Protein AF-0000000084710998 (afdb_homodimer)

Structure (mmCIF, N/CA/C/O backbone):
data_AF-0000000084710998-model_v1
#
loop_
_entity.id
_entity.type
_entity.pdbx_description
1 polymer 'superoxide dismutase'
#
loop_
_atom_site.group_PDB
_atom_site.id
_atom_site.type_symbol
_atom_site.label_atom_id
_atom_site.label_alt_id
_atom_site.label_comp_id
_atom_site.label_asym_id
_atom_site.label_entity_id
_atom_site.label_seq_id
_atom_site.pdbx_PDB_ins_code
_atom_site.Cartn_x
_atom_site.Cartn_y
_atom_site.Cartn_z
_atom_site.occupancy
_atom_site.B_iso_or_equiv
_atom_site.auth_seq_id
_atom_site.auth_comp_id
_atom_site.auth_asym_id
_atom_site.auth_atom_id
_atom_site.pdbx_PDB_model_num
ATOM 1 N N . MET A 1 1 ? 11.312 10.977 -13.492 1 91 1 MET A N 1
ATOM 2 C CA . MET A 1 1 ? 10.125 11.32 -12.711 1 91 1 MET A CA 1
ATOM 3 C C . MET A 1 1 ? 9.586 10.102 -11.977 1 91 1 MET A C 1
ATOM 5 O O . MET A 1 1 ? 9.312 9.07 -12.586 1 91 1 MET A O 1
ATOM 9 N N . ALA A 1 2 ? 9.625 10.227 -10.648 1 96.62 2 ALA A N 1
ATOM 10 C CA . ALA A 1 2 ? 9.031 9.164 -9.844 1 96.62 2 ALA A CA 1
ATOM 11 C C . ALA A 1 2 ? 7.527 9.375 -9.68 1 96.62 2 ALA A C 1
ATOM 13 O O . ALA A 1 2 ? 7.066 10.508 -9.539 1 96.62 2 ALA A O 1
ATOM 14 N N . LYS A 1 3 ? 6.773 8.273 -9.781 1 98.06 3 LYS A N 1
ATOM 15 C CA . LYS A 1 3 ? 5.32 8.32 -9.625 1 98.06 3 LYS A CA 1
ATOM 16 C C . LYS A 1 3 ? 4.836 7.234 -8.672 1 98.06 3 LYS A C 1
ATOM 18 O O . LYS A 1 3 ? 5.305 6.098 -8.727 1 98.06 3 LYS A O 1
ATOM 23 N N . ALA A 1 4 ? 3.936 7.594 -7.793 1 98.75 4 ALA A N 1
ATOM 24 C CA . ALA A 1 4 ? 3.287 6.684 -6.852 1 98.75 4 ALA A CA 1
ATOM 25 C C . ALA A 1 4 ? 1.789 6.961 -6.762 1 98.75 4 ALA A C 1
ATOM 27 O O . ALA A 1 4 ? 1.312 7.988 -7.246 1 98.75 4 ALA A O 1
ATOM 28 N N . VAL A 1 5 ? 1.097 5.996 -6.277 1 98.56 5 VAL A N 1
ATOM 29 C CA . VAL A 1 5 ? -0.345 6.121 -6.086 1 98.56 5 VAL A CA 1
ATOM 30 C C . VAL A 1 5 ? -0.726 5.621 -4.695 1 98.56 5 VAL A C 1
ATOM 32 O O . VAL A 1 5 ? -0.063 4.738 -4.141 1 98.56 5 VAL A O 1
ATOM 35 N N . CYS A 1 6 ? -1.733 6.152 -4.164 1 98.38 6 CYS A N 1
ATOM 36 C CA . CYS A 1 6 ? -2.328 5.719 -2.906 1 98.38 6 CYS A CA 1
ATOM 37 C C . CYS A 1 6 ? -3.848 5.68 -3.006 1 98.38 6 CYS A C 1
ATOM 39 O O . CYS A 1 6 ? -4.492 6.723 -3.139 1 98.38 6 CYS A O 1
ATOM 41 N N . THR A 1 7 ? -4.391 4.527 -3.025 1 95.12 7 THR A N 1
ATOM 42 C CA . THR A 1 7 ? -5.832 4.359 -2.91 1 95.12 7 THR A CA 1
ATOM 43 C C . THR A 1 7 ? -6.254 4.301 -1.444 1 95.12 7 THR A C 1
ATOM 45 O O . THR A 1 7 ? -5.695 3.527 -0.663 1 95.12 7 THR A O 1
ATOM 48 N N . LEU A 1 8 ? -7.168 5.156 -1.095 1 94.94 8 LEU A N 1
ATOM 49 C CA . LEU A 1 8 ? -7.602 5.25 0.296 1 94.94 8 LEU A CA 1
ATOM 50 C C . LEU A 1 8 ? -9.016 4.715 0.463 1 94.94 8 LEU A C 1
ATOM 52 O O . LEU A 1 8 ? -9.875 4.941 -0.39 1 94.94 8 LEU A O 1
ATOM 56 N N . TYR A 1 9 ? -9.18 4.035 1.58 1 90.12 9 TYR A N 1
ATOM 57 C CA . TYR A 1 9 ? -10.492 3.516 1.951 1 90.12 9 TYR A CA 1
ATOM 58 C C . TYR A 1 9 ? -10.805 3.82 3.41 1 90.12 9 TYR A C 1
ATOM 60 O O . TYR A 1 9 ? -9.914 3.818 4.258 1 90.12 9 TYR A O 1
ATOM 68 N N . GLY A 1 10 ? -12.07 4.086 3.645 1 88.75 10 GLY A N 1
ATOM 69 C CA . GLY A 1 10 ? -12.539 4.18 5.016 1 88.75 10 GLY A CA 1
ATOM 70 C C . GLY A 1 10 ? -12.898 2.832 5.617 1 88.75 10 GLY A C 1
ATOM 71 O O . GLY A 1 10 ? -12.961 1.826 4.906 1 88.75 10 GLY A O 1
ATOM 72 N N . THR A 1 11 ? -13.062 2.844 6.977 1 72.06 11 THR A N 1
ATOM 73 C CA . THR A 1 11 ? -13.391 1.611 7.684 1 72.06 11 THR A CA 1
ATOM 74 C C . THR A 1 11 ? -14.766 1.093 7.266 1 72.06 11 THR A C 1
ATOM 76 O O . THR A 1 11 ? -15.016 -0.114 7.297 1 72.06 11 THR A O 1
ATOM 79 N N . ASP A 1 12 ? -15.555 1.996 6.891 1 68 12 ASP A N 1
ATOM 80 C CA . ASP A 1 12 ? -16.891 1.552 6.523 1 68 12 ASP A CA 1
ATOM 81 C C . ASP A 1 12 ? -17.094 1.614 5.012 1 68 12 ASP A C 1
ATOM 83 O O . ASP A 1 12 ? -18.234 1.521 4.527 1 68 12 ASP A O 1
ATOM 87 N N . ALA A 1 13 ? -16.078 1.744 4.277 1 68.5 13 ALA A N 1
ATOM 88 C CA . ALA A 1 13 ? -16.062 1.755 2.816 1 68.5 13 ALA A CA 1
ATOM 89 C C . ALA A 1 13 ? -16.844 2.936 2.266 1 68.5 13 ALA A C 1
ATOM 91 O O . ALA A 1 13 ? -17.281 2.916 1.113 1 68.5 13 ALA A O 1
ATOM 92 N N . THR A 1 14 ? -17.203 3.812 3.197 1 77.81 14 THR A N 1
ATOM 93 C CA . THR A 1 14 ? -17.891 5.004 2.713 1 77.81 14 THR A CA 1
ATOM 94 C C . THR A 1 14 ? -16.906 6.004 2.123 1 77.81 14 THR A C 1
ATOM 96 O O . THR A 1 14 ? -17.188 6.637 1.105 1 77.81 14 THR A O 1
ATOM 99 N N . VAL A 1 15 ? -15.844 6.027 2.77 1 86.62 15 VAL A N 1
ATOM 100 C CA . VAL A 1 15 ? -14.812 6.93 2.27 1 86.62 15 VAL A CA 1
ATOM 101 C C . VAL A 1 15 ? -13.969 6.215 1.216 1 86.62 15 VAL A C 1
ATOM 103 O O . VAL A 1 15 ? -13.555 5.07 1.415 1 86.62 15 VAL A O 1
ATOM 106 N N . TYR A 1 16 ? -13.789 6.832 0.125 1 91.31 16 TYR A N 1
ATOM 107 C CA . TYR A 1 16 ? -12.961 6.242 -0.923 1 91.31 16 TYR A CA 1
ATOM 108 C C . TYR A 1 16 ? -12.32 7.324 -1.788 1 91.31 16 TYR A C 1
ATOM 110 O O . TYR A 1 16 ? -12.883 8.414 -1.944 1 91.31 16 TYR A O 1
ATOM 118 N N . GLY A 1 17 ? -11.188 6.992 -2.352 1 94.5 17 GLY A N 1
ATOM 119 C CA . GLY A 1 17 ? -10.523 7.855 -3.318 1 94.5 17 GLY A CA 1
ATOM 120 C C . GLY A 1 17 ? -9.094 7.441 -3.602 1 94.5 17 GLY A C 1
ATOM 121 O O . GLY A 1 17 ? -8.625 6.414 -3.107 1 94.5 17 GLY A O 1
ATOM 122 N N . SER A 1 18 ? -8.508 8.164 -4.469 1 96.75 18 SER A N 1
ATOM 123 C CA . SER A 1 18 ? -7.137 7.875 -4.871 1 96.75 18 SER A CA 1
ATOM 124 C C . SER A 1 18 ? -6.32 9.156 -5.027 1 96.75 18 SER A C 1
ATOM 126 O O . SER A 1 18 ? -6.828 10.164 -5.523 1 96.75 18 SER A O 1
ATOM 128 N N . LEU A 1 19 ? -5.145 9.07 -4.598 1 98.44 19 LEU A N 1
ATOM 129 C CA . LEU A 1 19 ? -4.188 10.156 -4.754 1 98.44 19 LEU A CA 1
ATOM 130 C C . LEU A 1 19 ? -2.98 9.703 -5.574 1 98.44 19 LEU A C 1
ATOM 132 O O . LEU A 1 19 ? -2.514 8.578 -5.426 1 98.44 19 LEU A O 1
ATOM 136 N N . THR A 1 20 ? -2.516 10.586 -6.41 1 98.62 20 THR A N 1
ATOM 137 C CA . THR A 1 20 ? -1.285 10.398 -7.168 1 98.62 20 THR A CA 1
ATOM 138 C C . THR A 1 20 ? -0.17 11.281 -6.625 1 98.62 20 THR A C 1
ATOM 140 O O . THR A 1 20 ? -0.398 12.453 -6.312 1 98.62 20 THR A O 1
ATOM 143 N N . ILE A 1 21 ? 1.004 10.773 -6.469 1 98.81 21 ILE A N 1
ATOM 144 C CA . ILE A 1 21 ? 2.178 11.508 -6.012 1 98.81 21 ILE A CA 1
ATOM 145 C C . ILE A 1 21 ? 3.262 11.469 -7.086 1 98.81 21 ILE A C 1
ATOM 147 O O . ILE A 1 21 ? 3.602 10.398 -7.594 1 98.81 21 ILE A O 1
ATOM 151 N N . THR A 1 22 ? 3.744 12.609 -7.434 1 98.62 22 THR A N 1
ATOM 152 C CA . THR A 1 22 ? 4.828 12.672 -8.406 1 98.62 22 THR A CA 1
ATOM 153 C C . THR A 1 22 ? 6 13.484 -7.859 1 98.62 22 THR A C 1
ATOM 155 O O . THR A 1 22 ? 5.812 14.391 -7.051 1 98.62 22 THR A O 1
ATOM 158 N N . GLN A 1 23 ? 7.125 13.156 -8.273 1 98.62 23 GLN A N 1
ATOM 159 C CA . GLN A 1 23 ? 8.367 13.859 -7.961 1 98.62 23 GLN A CA 1
ATOM 160 C C . GLN A 1 23 ? 9.312 13.859 -9.164 1 98.62 23 GLN A C 1
ATOM 162 O O . GLN A 1 23 ? 9.781 12.805 -9.586 1 98.62 23 GLN A O 1
ATOM 167 N N . ALA A 1 24 ? 9.711 15.016 -9.641 1 97.94 24 ALA A N 1
ATOM 168 C CA . ALA A 1 24 ? 10.414 15.148 -10.914 1 97.94 24 ALA A CA 1
ATOM 169 C C . ALA A 1 24 ? 11.852 14.648 -10.805 1 97.94 24 ALA A C 1
ATOM 171 O O . ALA A 1 24 ? 12.375 14.039 -11.742 1 97.94 24 ALA A O 1
ATOM 172 N N . HIS A 1 25 ? 12.5 14.992 -9.891 1 97.25 25 HIS A N 1
ATOM 173 C CA . HIS A 1 25 ? 13.859 14.57 -9.586 1 97.25 25 HIS A CA 1
ATOM 174 C C . HIS A 1 25 ? 14.141 14.656 -8.086 1 97.25 25 HIS A C 1
ATOM 176 O O . HIS A 1 25 ? 13.297 15.117 -7.32 1 97.25 25 HIS A O 1
ATOM 182 N N . GLU A 1 26 ? 15.172 14.195 -7.621 1 95.56 26 GLU A N 1
ATOM 183 C CA . GLU A 1 26 ? 15.484 13.977 -6.211 1 95.56 26 GLU A CA 1
ATOM 184 C C . GLU A 1 26 ? 15.289 15.258 -5.402 1 95.56 26 GLU A C 1
ATOM 186 O O . GLU A 1 26 ? 14.828 15.211 -4.258 1 95.56 26 GLU A O 1
ATOM 191 N N . ASP A 1 27 ? 15.578 16.422 -5.934 1 96.44 27 ASP A N 1
ATOM 192 C CA . ASP A 1 27 ? 15.531 17.688 -5.199 1 96.44 27 ASP A CA 1
ATOM 193 C C . ASP A 1 27 ? 14.195 18.391 -5.41 1 96.44 27 ASP A C 1
ATOM 195 O O . ASP A 1 27 ? 13.953 19.453 -4.832 1 96.44 27 ASP A O 1
ATOM 199 N N . ALA A 1 28 ? 13.375 17.812 -6.203 1 97.94 28 ALA A N 1
ATOM 200 C CA . ALA A 1 28 ? 12.086 18.438 -6.504 1 97.94 28 ALA A CA 1
ATOM 201 C C . ALA A 1 28 ? 11.078 18.188 -5.387 1 97.94 28 ALA A C 1
ATOM 203 O O . ALA A 1 28 ? 11.172 17.188 -4.672 1 97.94 28 ALA A O 1
ATOM 204 N N . LYS A 1 29 ? 10.18 19.109 -5.199 1 97.88 29 LYS A N 1
ATOM 205 C CA . LYS A 1 29 ? 9.016 18.875 -4.348 1 97.88 29 LYS A CA 1
ATOM 206 C C . LYS A 1 29 ? 8.18 17.703 -4.883 1 97.88 29 LYS A C 1
ATOM 208 O O . LYS A 1 29 ? 8.188 17.438 -6.086 1 97.88 29 LYS A O 1
ATOM 213 N N . SER A 1 30 ? 7.531 17.047 -3.998 1 98.44 30 SER A N 1
ATOM 214 C CA . SER A 1 30 ? 6.484 16.125 -4.4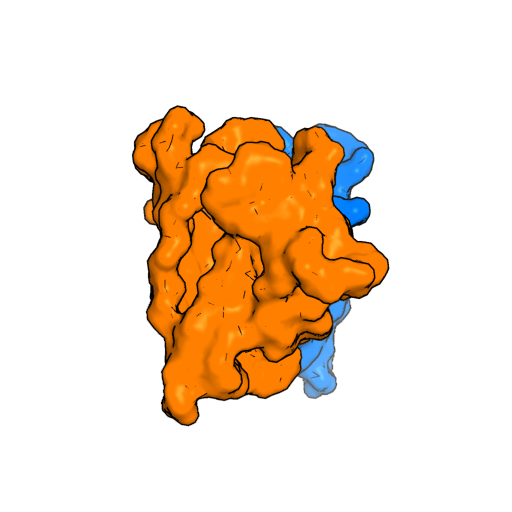1 1 98.44 30 SER A CA 1
ATOM 215 C C . SER A 1 30 ? 5.145 16.828 -4.566 1 98.44 30 SER A C 1
ATOM 217 O O . SER A 1 30 ? 4.836 17.766 -3.809 1 98.44 30 SER A O 1
ATOM 219 N N . ILE A 1 31 ? 4.43 16.391 -5.566 1 98.69 31 ILE A N 1
ATOM 220 C CA . ILE A 1 31 ? 3.082 16.891 -5.805 1 98.69 31 ILE A CA 1
ATOM 221 C C . ILE A 1 31 ? 2.07 15.773 -5.582 1 98.69 31 ILE A C 1
ATOM 223 O O . ILE A 1 31 ? 2.156 14.719 -6.215 1 98.69 31 ILE A O 1
ATOM 227 N N . ILE A 1 32 ? 1.16 15.977 -4.637 1 98.75 32 ILE A N 1
ATOM 228 C CA . ILE A 1 32 ? 0.089 15.039 -4.328 1 98.75 32 ILE A CA 1
ATOM 229 C C . ILE A 1 32 ? -1.242 15.578 -4.84 1 98.75 32 ILE A C 1
ATOM 231 O O . ILE A 1 32 ? -1.664 16.672 -4.449 1 98.75 32 ILE A O 1
ATOM 235 N N . THR A 1 33 ? -1.859 14.797 -5.73 1 98.81 33 THR A N 1
ATOM 236 C CA . THR A 1 33 ? -3.125 15.242 -6.301 1 98.81 33 THR A CA 1
ATOM 237 C C . THR A 1 33 ? -4.133 14.094 -6.34 1 98.81 33 THR A C 1
ATOM 239 O O . THR A 1 33 ? -3.748 12.922 -6.375 1 98.81 33 THR A O 1
ATOM 242 N N . GLY A 1 34 ? -5.402 14.492 -6.352 1 98.5 34 GLY A N 1
ATOM 243 C CA . GLY A 1 34 ? -6.469 13.516 -6.488 1 98.5 34 GLY A CA 1
ATOM 244 C C . GLY A 1 34 ? -7.754 13.938 -5.801 1 98.5 34 GLY A C 1
ATOM 245 O O . GLY A 1 34 ? -7.973 15.125 -5.559 1 98.5 34 GLY A O 1
ATOM 246 N N . GLU A 1 35 ? -8.578 12.898 -5.621 1 98.06 35 GLU A N 1
ATOM 247 C CA . GLU A 1 35 ? -9.891 13.18 -5.035 1 98.06 35 GLU A CA 1
ATOM 248 C C . GLU A 1 35 ? -10.289 12.094 -4.043 1 98.06 35 GLU A C 1
ATOM 250 O O . GLU A 1 35 ? -9.922 10.93 -4.203 1 98.06 35 GLU A O 1
ATOM 255 N N . LEU A 1 36 ? -10.953 12.539 -3.055 1 96.94 36 LEU A N 1
ATOM 256 C CA . LEU A 1 36 ? -11.578 11.664 -2.072 1 96.94 36 LEU A CA 1
ATOM 257 C C . LEU A 1 36 ? -13.07 11.961 -1.954 1 96.94 36 LEU A C 1
ATOM 259 O O . LEU A 1 36 ? -13.508 13.094 -2.18 1 96.94 36 LEU A O 1
ATOM 263 N N . SER A 1 37 ? -13.805 10.992 -1.554 1 96.38 37 SER A N 1
ATOM 264 C CA . SER A 1 37 ? -15.242 11.125 -1.375 1 96.38 37 SER A CA 1
ATOM 265 C C . SER A 1 37 ? -15.719 10.406 -0.118 1 96.38 37 SER A C 1
ATOM 267 O O . SER A 1 37 ? -15.031 9.516 0.386 1 96.38 37 SER A O 1
ATOM 269 N N . GLY A 1 38 ? -16.891 10.922 0.357 1 95.56 38 GLY A N 1
ATOM 270 C CA . GLY A 1 38 ? -17.516 10.25 1.479 1 95.56 38 GLY A CA 1
ATOM 271 C C . GLY A 1 38 ? -17.062 10.773 2.826 1 95.56 38 GLY A C 1
ATOM 272 O O . GLY A 1 38 ? -17.234 10.109 3.85 1 95.56 38 GLY A O 1
ATOM 273 N N . LEU A 1 39 ? -16.453 11.859 2.838 1 95.88 39 LEU A N 1
ATOM 274 C CA . LEU A 1 39 ? -15.977 12.469 4.078 1 95.88 39 LEU A CA 1
ATOM 275 C C . LEU A 1 39 ? -16.984 13.477 4.609 1 95.88 39 LEU A C 1
ATOM 277 O O . LEU A 1 39 ? -17.797 14.016 3.848 1 95.88 39 LEU A O 1
ATOM 281 N N . SER A 1 40 ? -16.984 13.656 5.91 1 95.62 40 SER A N 1
ATOM 282 C CA . SER A 1 40 ? -17.781 14.742 6.461 1 95.62 40 SER A CA 1
ATOM 283 C C . SER A 1 40 ? -17.266 16.109 6.012 1 95.62 40 SER A C 1
ATOM 285 O O . SER A 1 40 ? -16.062 16.297 5.879 1 95.62 40 SER A O 1
ATOM 287 N N . PRO A 1 41 ? -18.203 17.047 5.809 1 98 41 PRO A N 1
ATOM 288 C CA . PRO A 1 41 ? -17.766 18.375 5.371 1 98 41 PRO A CA 1
ATOM 289 C C . PRO A 1 41 ? -16.828 19.047 6.371 1 98 41 PRO A C 1
ATOM 291 O O . PRO A 1 41 ? -16.969 18.844 7.582 1 98 41 PRO A O 1
ATOM 294 N N . GLY A 1 42 ? -15.977 19.922 5.809 1 98.44 42 GLY A N 1
ATOM 295 C CA . GLY A 1 42 ? -15.047 20.672 6.648 1 98.44 42 GLY A CA 1
ATOM 296 C C . GLY A 1 42 ? -13.609 20.234 6.473 1 98.44 42 GLY A C 1
ATOM 297 O O . GLY A 1 42 ? -13.266 19.594 5.473 1 98.44 42 GLY A O 1
ATOM 298 N N . LYS A 1 43 ? -12.75 20.594 7.371 1 98.69 43 LYS A N 1
ATOM 299 C CA . LYS A 1 43 ? -11.328 20.312 7.27 1 98.69 43 LYS A CA 1
ATOM 300 C C . LYS A 1 43 ? -10.984 18.984 7.938 1 98.69 43 LYS A C 1
ATOM 302 O O . LYS A 1 43 ? -11.516 18.672 9.008 1 98.69 43 LYS A O 1
ATOM 307 N N . HIS A 1 44 ? -10.172 18.25 7.301 1 98.38 44 HIS A N 1
ATOM 308 C CA . HIS A 1 44 ? -9.625 17 7.832 1 98.38 44 HIS A CA 1
ATOM 309 C C . HIS A 1 44 ? -8.102 16.969 7.688 1 98.38 44 HIS A C 1
ATOM 311 O O . HIS A 1 44 ? -7.566 17.344 6.645 1 98.38 44 HIS A O 1
ATOM 317 N N . ALA A 1 45 ? -7.477 16.5 8.727 1 98.56 45 ALA A N 1
ATOM 318 C CA . ALA A 1 45 ? -6.02 16.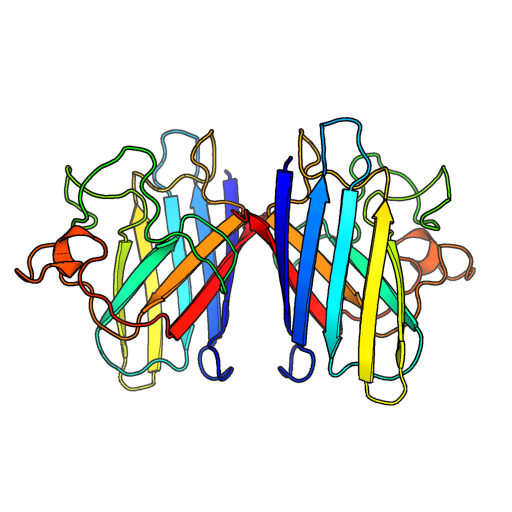375 8.672 1 98.56 45 ALA A CA 1
ATOM 319 C C . ALA A 1 45 ? -5.594 15.32 7.652 1 98.56 45 ALA A C 1
ATOM 321 O O . ALA A 1 45 ? -6.219 14.266 7.547 1 98.56 45 ALA A O 1
ATOM 322 N N . LEU A 1 46 ? -4.594 15.602 6.934 1 98.69 46 LEU A N 1
ATOM 323 C CA . LEU A 1 46 ? -3.891 14.656 6.078 1 98.69 46 LEU A CA 1
ATOM 324 C C . LEU A 1 46 ? -2.461 14.438 6.566 1 98.69 46 LEU A C 1
ATOM 326 O O . LEU A 1 46 ? -1.701 15.398 6.715 1 98.69 46 LEU A O 1
ATOM 330 N N . HIS A 1 47 ? -2.078 13.141 6.836 1 98.81 47 HIS A N 1
ATOM 331 C CA . HIS A 1 47 ? -0.736 12.828 7.316 1 98.81 47 HIS A CA 1
ATOM 332 C C . HIS A 1 47 ? -0.131 11.664 6.535 1 98.81 47 HIS A C 1
ATOM 334 O O . HIS A 1 47 ? -0.856 10.805 6.031 1 98.81 47 HIS A O 1
ATOM 340 N N . VAL A 1 48 ? 1.158 11.664 6.383 1 98.81 48 VAL A N 1
ATOM 341 C CA . VAL A 1 48 ? 1.908 10.445 6.105 1 98.81 48 VAL A CA 1
ATOM 342 C C . VAL A 1 48 ? 2.273 9.75 7.418 1 98.81 48 VAL A C 1
ATOM 344 O O . VAL A 1 48 ? 2.807 10.383 8.336 1 98.81 48 VAL A O 1
ATOM 347 N N . ASN A 1 49 ? 1.998 8.492 7.543 1 98.69 49 ASN A N 1
ATOM 348 C CA . ASN A 1 49 ? 2.381 7.707 8.711 1 98.69 49 ASN A CA 1
ATOM 349 C C . ASN A 1 49 ? 3.662 6.918 8.461 1 98.69 49 ASN A C 1
ATOM 351 O O . ASN A 1 49 ? 4.062 6.723 7.316 1 98.69 49 ASN A O 1
ATOM 355 N N . ILE A 1 50 ? 4.258 6.48 9.602 1 98.5 50 ILE A N 1
ATOM 356 C CA . ILE A 1 50 ? 5.52 5.746 9.547 1 98.5 50 ILE A CA 1
ATOM 357 C C . ILE A 1 50 ? 5.309 4.414 8.828 1 98.5 50 ILE A C 1
ATOM 359 O O . ILE A 1 50 ? 6.113 4.031 7.973 1 98.5 50 ILE A O 1
ATOM 363 N N . PHE A 1 51 ? 4.234 3.738 9.094 1 98.5 51 PHE A N 1
ATOM 364 C CA . PHE A 1 51 ? 4.07 2.379 8.594 1 98.5 51 PHE A CA 1
ATOM 365 C C . PHE A 1 51 ? 2.836 2.277 7.707 1 98.5 51 PHE A C 1
ATOM 367 O O . PHE A 1 51 ? 1.893 3.057 7.852 1 98.5 51 PHE A O 1
ATOM 374 N N . GLY A 1 52 ? 2.893 1.365 6.762 1 98.25 52 GLY A N 1
ATOM 375 C CA . GLY A 1 52 ? 1.756 1.001 5.93 1 98.25 52 GLY A CA 1
ATOM 376 C C . GLY A 1 52 ? 0.887 -0.078 6.547 1 98.25 52 GLY A C 1
ATOM 377 O O . GLY A 1 52 ? 0.304 -0.897 5.836 1 98.25 52 GLY A O 1
ATOM 378 N N . ASP A 1 53 ? 0.868 -0.134 7.867 1 96.81 53 ASP A N 1
ATOM 379 C CA . ASP A 1 53 ? 0.062 -1.061 8.656 1 96.81 53 ASP A CA 1
ATOM 380 C C . ASP A 1 53 ? -1.044 -0.323 9.406 1 96.81 53 ASP A C 1
ATOM 382 O O . ASP A 1 53 ? -0.786 0.323 10.43 1 96.81 53 ASP A O 1
ATOM 386 N N . ILE A 1 54 ? -2.256 -0.435 8.945 1 92.69 54 ILE A N 1
ATOM 387 C CA . ILE A 1 54 ? -3.359 0.338 9.508 1 92.69 54 ILE A CA 1
ATOM 388 C C . ILE A 1 54 ? -3.551 -0.023 10.977 1 92.69 54 ILE A C 1
ATOM 390 O O . ILE A 1 54 ? -3.975 0.812 11.773 1 92.69 54 ILE A O 1
ATOM 394 N N . SER A 1 55 ? -3.236 -1.289 11.344 1 93.75 55 SER A N 1
ATOM 395 C CA . SER A 1 55 ? -3.379 -1.691 12.742 1 93.75 55 SER A CA 1
ATOM 396 C C . SER A 1 55 ? -2.293 -1.068 13.609 1 93.75 55 SER A C 1
ATOM 398 O O . SER A 1 55 ? -2.434 -0.992 14.828 1 93.75 55 SER A O 1
ATOM 400 N N . GLN A 1 56 ? -1.175 -0.687 13.086 1 96.31 56 GLN A N 1
ATOM 401 C CA . GLN A 1 56 ? -0.049 -0.026 13.734 1 96.31 56 GLN A CA 1
ATOM 402 C C . GLN A 1 56 ? 0.597 1.001 12.805 1 96.31 56 GLN A C 1
ATOM 404 O O . GLN A 1 56 ? 1.718 0.801 12.336 1 96.31 56 GLN A O 1
ATOM 409 N N . PRO A 1 57 ? -0.001 2.066 12.633 1 96.25 57 PRO A N 1
ATOM 410 C CA . PRO A 1 57 ? 0.467 3.027 11.633 1 96.25 57 PRO A CA 1
ATOM 411 C C . PRO A 1 57 ? 1.753 3.736 12.047 1 96.25 57 PRO A C 1
ATOM 413 O O . PRO A 1 57 ? 2.422 4.355 11.219 1 96.25 57 PRO A O 1
ATOM 416 N N . GLY A 1 58 ? 2.232 3.723 13.445 1 95.94 58 GLY A N 1
ATOM 417 C CA . GLY A 1 58 ? 3.508 4.234 13.922 1 95.94 58 GLY A CA 1
ATOM 418 C C . GLY A 1 58 ? 3.518 5.742 14.094 1 95.94 58 GLY A C 1
ATOM 419 O O . GLY A 1 58 ? 4.566 6.336 14.344 1 95.94 58 GLY A O 1
ATOM 420 N N . GLY A 1 59 ? 2.357 6.531 13.922 1 96.44 59 GLY A N 1
ATOM 421 C CA . GLY A 1 59 ? 2.287 7.98 14.039 1 96.44 59 GLY A CA 1
ATOM 422 C C . GLY A 1 59 ? 2.691 8.703 12.766 1 96.44 59 GLY A C 1
ATOM 423 O O . GLY A 1 59 ? 2.918 8.07 11.734 1 96.44 59 GLY A O 1
ATOM 424 N N . VAL A 1 60 ? 2.814 10.078 12.898 1 98.5 60 VAL A N 1
ATOM 425 C CA . VAL A 1 60 ? 3.16 10.922 11.758 1 98.5 60 VAL A CA 1
ATOM 426 C C . VAL A 1 60 ? 4.625 10.711 11.383 1 98.5 60 VAL A C 1
ATOM 428 O O . VAL A 1 60 ? 5.496 10.664 12.258 1 98.5 60 VAL A O 1
ATOM 431 N N . PHE A 1 61 ? 4.926 10.539 10.18 1 98.75 61 PHE A N 1
ATOM 432 C CA . PHE A 1 61 ? 6.27 10.266 9.688 1 98.75 61 PHE A CA 1
ATOM 433 C C . PHE A 1 61 ? 7.219 11.406 10.031 1 98.75 61 PHE A C 1
ATOM 435 O O . PHE A 1 61 ? 7.039 12.531 9.57 1 98.75 61 PHE A O 1
ATOM 442 N N . ASN A 1 62 ? 8.266 11.039 10.805 1 98.31 62 ASN A N 1
ATOM 443 C CA . ASN A 1 62 ? 9.156 12.047 11.367 1 98.31 62 ASN A CA 1
ATOM 444 C C . ASN A 1 62 ? 10.594 11.539 11.453 1 98.31 62 ASN A C 1
ATOM 446 O O . ASN A 1 62 ? 11.156 11.43 12.547 1 98.31 62 ASN A O 1
ATOM 450 N N . PRO A 1 63 ? 11.242 11.352 10.273 1 97.94 63 PRO A N 1
ATOM 451 C CA . PRO A 1 63 ? 12.586 10.766 10.289 1 97.94 63 PRO A CA 1
ATOM 452 C C . PRO A 1 63 ? 13.633 11.711 10.875 1 97.94 63 PRO A C 1
ATOM 454 O O . PRO A 1 63 ? 14.75 11.289 11.18 1 97.94 63 PRO A O 1
ATOM 457 N N . PHE A 1 64 ? 13.273 12.922 11.102 1 97.44 64 PHE A N 1
ATOM 458 C CA . PHE A 1 64 ? 14.281 13.891 11.539 1 97.44 64 PHE A CA 1
ATOM 459 C C . PHE A 1 64 ? 14 14.359 12.961 1 97.44 64 PHE A C 1
ATOM 461 O O . PHE A 1 64 ? 14.633 15.305 13.438 1 97.44 64 PHE A O 1
ATOM 468 N N . GLY A 1 65 ? 13.023 13.781 13.562 1 96.62 65 GLY A N 1
ATOM 469 C CA . GLY A 1 65 ? 12.773 14.008 14.977 1 96.62 65 GLY A CA 1
ATOM 470 C C . GLY A 1 65 ? 12.328 15.422 15.289 1 96.62 65 GLY A C 1
ATOM 471 O O . GLY A 1 65 ? 12.766 16.016 16.266 1 96.62 65 GLY A O 1
ATOM 472 N N . LYS A 1 66 ? 11.523 16 14.438 1 96.75 66 LYS A N 1
ATOM 473 C CA . LYS A 1 66 ? 11 17.359 14.633 1 96.75 66 LYS A CA 1
ATOM 474 C C . LYS A 1 66 ? 9.656 17.312 15.359 1 96.75 66 LYS A C 1
ATOM 476 O O . LYS A 1 66 ? 9.109 16.25 15.609 1 96.75 66 LYS A O 1
ATOM 481 N N . THR A 1 67 ? 9.227 18.484 15.734 1 95.31 67 THR A N 1
ATOM 482 C CA . THR A 1 67 ? 7.875 18.609 16.266 1 95.31 67 THR A CA 1
ATOM 483 C C . THR A 1 67 ? 6.855 18.734 15.148 1 95.31 67 THR A C 1
ATOM 485 O O . THR A 1 67 ? 7.207 19.078 14.016 1 95.31 67 THR A O 1
ATOM 488 N N . HIS A 1 68 ? 5.582 18.375 15.523 1 97.5 68 HIS A N 1
ATOM 489 C CA . HIS A 1 68 ? 4.516 18.578 14.547 1 97.5 68 HIS A CA 1
ATOM 490 C C . HIS A 1 68 ? 4.375 20.047 14.172 1 97.5 68 HIS A C 1
ATOM 492 O O . HIS A 1 68 ? 4.594 20.922 15.008 1 97.5 68 HIS A O 1
ATOM 498 N N . GLY A 1 69 ? 4.016 20.359 12.984 1 96.44 69 GLY A N 1
ATOM 499 C CA . GLY A 1 69 ? 3.896 21.734 12.508 1 96.44 69 GLY A CA 1
ATOM 500 C C . GLY A 1 69 ? 3.102 21.859 11.227 1 96.44 69 GLY A C 1
ATOM 501 O O . GLY A 1 69 ? 2.605 20.859 10.695 1 96.44 69 GLY A O 1
ATOM 502 N N . ALA A 1 70 ? 2.99 23.078 10.75 1 95.88 70 ALA A N 1
ATOM 503 C CA . ALA A 1 70 ? 2.283 23.359 9.5 1 95.88 70 ALA A CA 1
ATOM 504 C C . ALA A 1 70 ? 3.148 23.016 8.289 1 95.88 70 ALA A C 1
ATOM 506 O O . ALA A 1 70 ? 4.375 22.969 8.391 1 95.88 70 ALA A O 1
ATOM 507 N N . PRO A 1 71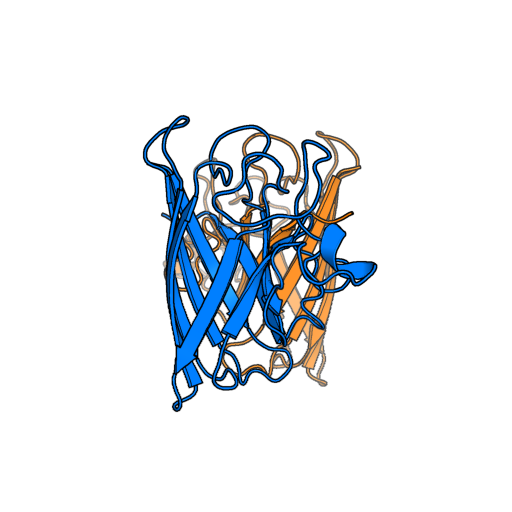 ? 2.471 22.766 7.102 1 95.19 71 PRO A N 1
ATOM 508 C CA . PRO A 1 71 ? 3.197 22.406 5.883 1 95.19 71 PRO A CA 1
ATOM 509 C C . PRO A 1 71 ? 4.277 23.422 5.52 1 95.19 71 PRO A C 1
ATOM 511 O O . PRO A 1 71 ? 5.281 23.062 4.898 1 95.19 71 PRO A O 1
ATOM 514 N N . THR A 1 72 ? 4.09 24.656 5.953 1 94.38 72 THR A N 1
ATOM 515 C CA . THR A 1 72 ? 5.02 25.688 5.531 1 94.38 72 THR A CA 1
ATOM 516 C C . THR A 1 72 ? 6.039 25.984 6.629 1 94.38 72 THR A C 1
ATOM 518 O O . THR A 1 72 ? 6.93 26.812 6.445 1 94.38 72 THR A O 1
ATOM 521 N N . ASP A 1 73 ? 5.895 25.312 7.766 1 96.19 73 ASP A N 1
ATOM 522 C CA . ASP A 1 73 ? 6.816 25.531 8.875 1 96.19 73 ASP A CA 1
ATOM 523 C C . ASP A 1 73 ? 8.172 24.875 8.609 1 96.19 73 ASP A C 1
ATOM 525 O O . ASP A 1 73 ? 8.234 23.797 8.016 1 96.19 73 ASP A O 1
ATOM 529 N N . ASP A 1 74 ? 9.242 25.531 9.094 1 94.44 74 ASP A N 1
ATOM 530 C CA . ASP A 1 74 ? 10.555 24.891 9.07 1 94.44 74 ASP A CA 1
ATOM 531 C C . ASP A 1 74 ? 10.625 23.75 10.07 1 94.44 74 ASP A C 1
ATOM 533 O O . ASP A 1 74 ? 11.242 22.719 9.797 1 94.44 74 ASP A O 1
ATOM 537 N N . GLU A 1 75 ? 10.117 24.031 11.25 1 95 75 GLU A N 1
ATOM 538 C CA . GLU A 1 75 ? 10.031 23 12.281 1 95 75 GLU A CA 1
ATOM 539 C C . GLU A 1 75 ? 8.75 22.188 12.133 1 95 75 GLU A C 1
ATOM 541 O O . GLU A 1 75 ? 7.691 22.578 12.625 1 95 75 GLU A O 1
ATOM 546 N N . ARG A 1 76 ? 8.875 21.047 11.5 1 96.56 76 ARG A N 1
ATOM 547 C CA . ARG A 1 76 ? 7.723 20.172 11.344 1 96.56 76 ARG A CA 1
ATOM 548 C C . ARG A 1 76 ? 8.156 18.75 10.984 1 96.56 76 ARG A C 1
ATOM 550 O O . ARG A 1 76 ? 9.25 18.547 10.453 1 96.56 76 ARG A O 1
ATOM 557 N N . CYS A 1 77 ? 7.262 17.781 11.289 1 97.44 77 CYS A N 1
ATOM 558 C CA . CYS A 1 77 ? 7.43 16.406 10.805 1 97.44 77 CYS A CA 1
ATOM 559 C C . CYS A 1 77 ? 7.273 16.344 9.289 1 97.44 77 CYS A C 1
ATOM 561 O O . CYS A 1 77 ? 6.477 17.094 8.711 1 97.44 77 CYS A O 1
ATOM 563 N N . VAL A 1 78 ? 7.934 15.438 8.711 1 98.12 78 VAL A N 1
ATOM 564 C CA . VAL A 1 78 ? 7.84 15.234 7.27 1 98.12 78 VAL A CA 1
ATOM 565 C C . VAL A 1 78 ? 6.398 14.914 6.883 1 98.12 78 VAL A C 1
ATOM 567 O O . VAL A 1 78 ? 5.902 15.398 5.863 1 98.12 78 VAL A O 1
ATOM 570 N N . GLY A 1 79 ? 5.703 14.141 7.711 1 98.69 79 GLY A N 1
ATOM 571 C CA . GLY A 1 79 ? 4.391 13.625 7.359 1 98.69 79 GLY A CA 1
ATOM 572 C C . GLY A 1 79 ? 3.266 14.594 7.648 1 98.69 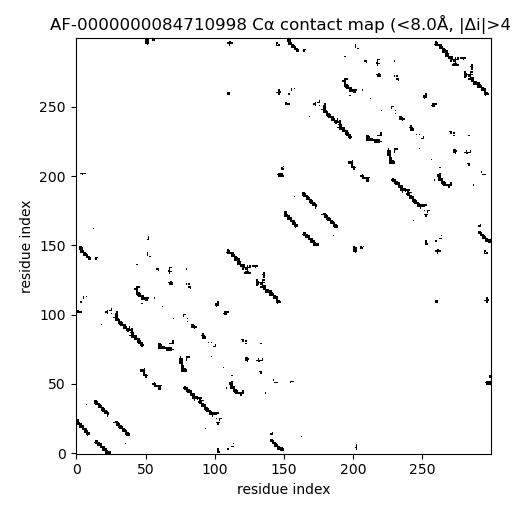79 GLY A C 1
ATOM 573 O O . GLY A 1 79 ? 2.098 14.297 7.395 1 98.69 79 GLY A O 1
ATOM 574 N N . SER A 1 80 ? 3.555 15.758 8.188 1 98.19 80 SER A N 1
ATOM 575 C CA . SER A 1 80 ? 2.547 16.766 8.5 1 98.19 80 SER A CA 1
ATOM 576 C C . SER A 1 80 ? 2.139 17.547 7.25 1 98.19 80 SER A C 1
ATOM 578 O O . SER A 1 80 ? 2.74 18.562 6.926 1 98.19 80 SER A O 1
ATOM 580 N N . LEU A 1 81 ? 1.003 17.156 6.648 1 98.44 81 LEU A N 1
ATOM 581 C CA . LEU A 1 81 ? 0.657 17.734 5.355 1 98.44 81 LEU A CA 1
ATOM 582 C C . LEU A 1 81 ? -0.494 18.734 5.488 1 98.44 81 LEU A C 1
ATOM 584 O O . LEU A 1 81 ? -1.061 19.172 4.488 1 98.44 81 LEU A O 1
ATOM 588 N N . GLY A 1 82 ? -0.853 19 6.707 1 98.06 82 GLY A N 1
ATOM 589 C CA . GLY A 1 82 ? -1.902 19.969 6.949 1 98.06 82 GLY A CA 1
ATOM 590 C C . GLY A 1 82 ? -3.299 19.391 6.82 1 98.06 82 GLY A C 1
ATOM 591 O O . GLY A 1 82 ? -3.604 18.359 7.414 1 98.06 82 GLY A O 1
ATOM 592 N N . ASN A 1 83 ? -4.207 20.141 6.082 1 98.62 83 ASN A N 1
ATOM 593 C CA . ASN A 1 83 ? -5.621 19.781 6.004 1 98.62 83 ASN A CA 1
ATOM 594 C C . ASN A 1 83 ? -6.105 19.734 4.555 1 98.62 83 ASN A C 1
ATOM 596 O O . ASN A 1 83 ? -5.605 20.469 3.701 1 98.62 83 ASN A O 1
ATOM 600 N N . ILE A 1 84 ? -7 18.844 4.352 1 98.38 84 ILE A N 1
ATOM 601 C CA . ILE A 1 84 ? -7.789 18.891 3.127 1 98.38 84 ILE A CA 1
ATOM 602 C C . ILE A 1 84 ? -9.164 19.484 3.424 1 98.38 84 ILE A C 1
ATOM 604 O O . ILE A 1 84 ? -9.664 19.375 4.547 1 98.38 84 ILE A O 1
ATOM 608 N N . ASP A 1 85 ? -9.719 20.125 2.408 1 98.5 85 ASP A N 1
ATOM 609 C CA . ASP A 1 85 ? -11.047 20.719 2.529 1 98.5 85 ASP A CA 1
ATOM 610 C C . ASP A 1 85 ? -12.102 19.828 1.869 1 98.5 85 ASP A C 1
ATOM 612 O O . ASP A 1 85 ? -11.992 19.5 0.688 1 98.5 85 ASP A O 1
ATOM 616 N N . VAL A 1 86 ? -13.109 19.484 2.645 1 98.19 86 VAL A N 1
ATOM 617 C CA . VAL A 1 86 ? -14.188 18.656 2.137 1 98.19 86 VAL A CA 1
ATOM 618 C C . VAL A 1 86 ? -15.445 19.5 1.937 1 98.19 86 VAL A C 1
ATOM 620 O O . VAL A 1 86 ? -15.875 20.203 2.852 1 98.19 86 VAL A O 1
ATOM 623 N N . THR A 1 87 ? -15.961 19.422 0.771 1 98.44 87 THR A N 1
ATOM 624 C CA . THR A 1 87 ? -17.156 20.172 0.42 1 98.44 87 THR A CA 1
ATOM 625 C C . THR A 1 87 ? -18.391 19.562 1.057 1 98.44 87 THR A C 1
ATOM 627 O O . THR A 1 87 ? -18.312 18.484 1.667 1 98.44 87 THR A O 1
ATOM 630 N N . THR A 1 88 ? -19.516 20.25 0.93 1 98 88 THR A N 1
ATOM 631 C CA . THR A 1 88 ? -20.766 19.844 1.578 1 98 88 THR A CA 1
ATOM 632 C C . THR A 1 88 ? -21.266 18.516 1.011 1 98 88 THR A C 1
ATOM 634 O O . THR A 1 88 ? -22.047 17.812 1.654 1 98 88 THR A O 1
ATOM 637 N N . ASP A 1 89 ? -20.828 18.188 -0.146 1 96.56 89 ASP A N 1
ATOM 638 C CA . ASP A 1 89 ? -21.25 16.922 -0.745 1 96.56 89 ASP A CA 1
ATOM 639 C C . ASP A 1 89 ? -20.297 15.789 -0.375 1 96.56 89 ASP A C 1
ATOM 641 O O . ASP A 1 89 ? -20.406 14.688 -0.912 1 96.56 89 ASP A O 1
ATOM 645 N N . GLY A 1 90 ? -19.359 16.062 0.425 1 96.69 90 GLY A N 1
ATOM 646 C CA . GLY A 1 90 ? -18.484 15.023 0.949 1 96.69 90 GLY A CA 1
ATOM 647 C C . GLY A 1 90 ? -17.281 14.758 0.073 1 96.69 90 GLY A C 1
ATOM 648 O O . GLY A 1 90 ? -16.609 13.727 0.217 1 96.69 90 GLY A O 1
ATOM 649 N N . ARG A 1 91 ? -17.031 15.68 -0.848 1 97.44 91 ARG A N 1
ATOM 650 C CA . ARG A 1 91 ? -15.922 15.508 -1.787 1 97.44 91 ARG A CA 1
ATOM 651 C C . ARG A 1 91 ? -14.75 16.406 -1.422 1 97.44 91 ARG A C 1
ATOM 653 O O . ARG A 1 91 ? -14.945 17.516 -0.909 1 97.44 91 ARG A O 1
ATOM 660 N N . ALA A 1 92 ? -13.555 15.906 -1.617 1 98.12 92 ALA A N 1
ATOM 661 C CA . ALA A 1 92 ? -12.336 16.688 -1.441 1 98.12 92 ALA A CA 1
ATOM 662 C C . ALA A 1 92 ? -11.43 16.578 -2.66 1 98.12 92 ALA A C 1
ATOM 664 O O . ALA A 1 92 ? -11.094 15.461 -3.084 1 98.12 92 ALA A O 1
ATOM 665 N N . THR A 1 93 ? -11.047 17.672 -3.299 1 98.19 93 THR A N 1
ATOM 666 C CA . THR A 1 93 ? -9.953 17.719 -4.262 1 98.19 93 THR A CA 1
ATOM 667 C C . THR A 1 93 ? -8.633 18.031 -3.564 1 98.19 93 THR A C 1
ATOM 669 O O . THR A 1 93 ? -8.516 19.047 -2.869 1 98.19 93 THR A O 1
ATOM 672 N N . VAL A 1 94 ? -7.738 17.172 -3.709 1 98.56 94 VAL A N 1
ATOM 673 C CA . VAL A 1 94 ? -6.461 17.297 -3.01 1 98.56 94 VAL A CA 1
ATOM 674 C C . VAL A 1 94 ? -5.398 17.828 -3.965 1 98.56 94 VAL A C 1
ATOM 676 O O . VAL A 1 94 ? -5.266 17.344 -5.09 1 98.56 94 VAL A O 1
ATOM 679 N N . HIS A 1 95 ? -4.707 18.812 -3.553 1 98.5 95 HIS A N 1
ATOM 680 C CA . HIS A 1 95 ? -3.508 19.328 -4.195 1 98.5 95 HIS A CA 1
ATOM 681 C C . HIS A 1 95 ? -2.496 19.812 -3.162 1 98.5 95 HIS A C 1
ATOM 683 O O . HIS A 1 95 ? -2.686 20.859 -2.547 1 98.5 95 HIS A O 1
ATOM 689 N N . VAL A 1 96 ? -1.521 19.078 -2.965 1 98.25 96 VAL A N 1
ATOM 690 C CA . VAL A 1 96 ? -0.477 19.375 -1.991 1 98.25 96 VAL A CA 1
ATOM 691 C C . VAL A 1 96 ? 0.888 19.359 -2.678 1 98.25 96 VAL A C 1
ATOM 693 O O . VAL A 1 96 ? 1.213 18.422 -3.406 1 98.25 96 VAL A O 1
ATOM 696 N N . GLU A 1 97 ? 1.595 20.375 -2.555 1 98.12 97 GLU A N 1
ATOM 697 C CA . GLU A 1 97 ? 3.014 20.391 -2.898 1 98.12 97 GLU A CA 1
ATOM 698 C C . GLU A 1 97 ? 3.885 20.438 -1.646 1 98.12 97 GLU A C 1
ATOM 700 O O . GLU A 1 97 ? 3.709 21.297 -0.786 1 98.12 97 GLU A O 1
ATOM 705 N N . ASP A 1 98 ? 4.762 19.547 -1.558 1 98.31 98 ASP A N 1
ATOM 706 C CA . ASP A 1 98 ? 5.52 19.453 -0.314 1 98.31 98 ASP A CA 1
ATOM 707 C C . ASP A 1 98 ? 7.004 19.219 -0.591 1 98.31 98 ASP A C 1
ATOM 709 O O . ASP A 1 98 ? 7.359 18.344 -1.387 1 98.31 98 ASP A O 1
ATOM 713 N N . ALA A 1 99 ? 7.844 19.906 0.095 1 96.62 99 ALA A N 1
ATOM 714 C CA . ALA A 1 99 ? 9.281 19.859 -0.152 1 96.62 99 ALA A CA 1
ATOM 715 C C . ALA A 1 99 ? 9.93 18.719 0.63 1 96.62 99 ALA A C 1
ATOM 717 O O . ALA A 1 99 ? 11.055 18.297 0.326 1 96.62 99 ALA A O 1
ATOM 718 N N . LEU A 1 100 ? 9.289 18.25 1.681 1 97.75 100 LEU A N 1
ATOM 719 C CA . LEU A 1 100 ? 9.93 17.25 2.541 1 97.75 100 LEU A CA 1
ATOM 720 C C . LEU A 1 100 ? 9.555 15.836 2.121 1 97.75 100 LEU A C 1
ATOM 722 O O . LEU A 1 100 ? 10.367 14.922 2.219 1 97.75 100 LEU A O 1
ATOM 726 N N . VAL A 1 101 ? 8.297 15.648 1.695 1 98.38 101 VAL A N 1
ATOM 727 C CA . VAL A 1 101 ? 7.848 14.344 1.233 1 98.38 101 VAL A CA 1
ATOM 728 C C . VAL A 1 101 ? 8.633 13.93 -0.008 1 98.38 101 VAL A C 1
ATOM 730 O O . VAL A 1 101 ? 8.789 14.719 -0.944 1 98.38 101 VAL A O 1
ATOM 733 N N . LYS A 1 102 ? 9.156 12.703 0.051 1 98.56 102 LYS A N 1
ATOM 734 C CA . LYS A 1 102 ? 9.961 12.227 -1.073 1 98.56 102 LYS A CA 1
ATOM 735 C C . LYS A 1 102 ? 9.492 10.852 -1.539 1 98.56 102 LYS A C 1
ATOM 737 O O . LYS A 1 102 ? 9.039 10.031 -0.73 1 98.56 102 LYS A O 1
ATOM 742 N N . LEU A 1 103 ? 9.625 10.617 -2.834 1 98.44 103 LEU A N 1
ATOM 743 C CA . LEU A 1 103 ? 9.461 9.289 -3.41 1 98.44 103 LEU A CA 1
ATOM 744 C C . LEU A 1 103 ? 10.82 8.656 -3.707 1 98.44 103 LEU A C 1
ATOM 746 O O . LEU A 1 103 ? 10.914 7.445 -3.912 1 98.44 103 LEU A O 1
ATOM 750 N N . ILE A 1 104 ? 11.773 9.477 -3.766 1 97.06 104 ILE A N 1
ATOM 751 C CA . ILE A 1 104 ? 13.125 9.055 -4.117 1 97.06 104 ILE A CA 1
ATOM 752 C C . ILE A 1 104 ? 14.047 9.227 -2.912 1 97.06 104 ILE A C 1
ATOM 754 O O . ILE A 1 104 ? 14.039 10.266 -2.254 1 97.06 104 ILE A O 1
ATOM 758 N N . GLY A 1 105 ? 14.891 8.156 -2.641 1 94.38 105 GLY A N 1
ATOM 759 C CA . GLY A 1 105 ? 15.891 8.312 -1.592 1 94.38 105 GLY A CA 1
ATOM 760 C C . GLY A 1 105 ? 15.516 7.598 -0.307 1 94.38 105 GLY A C 1
ATOM 761 O O . GLY A 1 105 ? 14.531 6.855 -0.264 1 94.38 105 GLY A O 1
ATOM 762 N N . PRO A 1 106 ? 16.266 7.742 0.757 1 94.69 106 PRO A N 1
ATOM 763 C CA . PRO A 1 106 ? 16.141 6.922 1.965 1 94.69 106 PRO A CA 1
ATOM 764 C C . PRO A 1 106 ? 14.883 7.223 2.768 1 94.69 106 PRO A C 1
ATOM 766 O O . PRO A 1 106 ? 14.469 6.41 3.598 1 94.69 106 PRO A O 1
ATOM 769 N N . HIS A 1 107 ? 14.352 8.328 2.602 1 97.19 107 HIS A N 1
ATOM 770 C CA . HIS A 1 107 ? 13.148 8.672 3.352 1 97.19 107 HIS A CA 1
ATOM 771 C C . HIS A 1 107 ? 11.922 8.68 2.449 1 97.19 107 HIS A C 1
ATOM 773 O O . HIS A 1 107 ? 11.023 9.508 2.619 1 97.19 107 HIS A O 1
ATOM 779 N N . SER A 1 108 ? 12.016 7.867 1.394 1 98.19 108 SER A N 1
ATOM 780 C CA . SER A 1 108 ? 10.875 7.684 0.51 1 98.19 108 SER A CA 1
ATOM 781 C C . SER A 1 108 ? 9.633 7.266 1.293 1 98.19 108 SER A C 1
ATOM 783 O O . SER A 1 108 ? 9.719 6.465 2.227 1 98.19 108 SER A O 1
ATOM 785 N N . ILE A 1 109 ? 8.469 7.699 0.867 1 98.75 109 ILE A N 1
ATOM 786 C CA . ILE A 1 109 ? 7.254 7.328 1.587 1 98.75 109 ILE A CA 1
ATOM 787 C C . ILE A 1 109 ? 6.59 6.133 0.903 1 98.75 109 ILE A C 1
ATOM 789 O O . ILE A 1 109 ? 5.508 5.699 1.307 1 98.75 109 ILE A O 1
ATOM 793 N N . ILE A 1 110 ? 7.188 5.566 -0.141 1 98.56 110 ILE A N 1
ATOM 794 C CA . ILE A 1 110 ? 6.672 4.324 -0.714 1 98.56 110 ILE A CA 1
ATOM 795 C C . ILE A 1 110 ? 6.613 3.246 0.364 1 98.56 110 ILE A C 1
ATOM 797 O O . ILE A 1 110 ? 7.562 3.066 1.127 1 98.56 110 ILE A O 1
ATOM 801 N N . GLY A 1 111 ? 5.492 2.547 0.429 1 98.69 111 GLY A N 1
ATOM 802 C CA . GLY A 1 111 ? 5.277 1.527 1.444 1 98.69 111 GLY A CA 1
ATOM 803 C C . GLY A 1 111 ? 4.754 2.09 2.752 1 98.69 111 GLY A C 1
ATOM 804 O O . GLY A 1 111 ? 4.293 1.34 3.617 1 98.69 111 GLY A O 1
ATOM 805 N N . ARG A 1 112 ? 4.852 3.359 2.951 1 98.75 112 ARG A N 1
ATOM 806 C CA . ARG A 1 112 ? 4.211 4.031 4.078 1 98.75 112 ARG A CA 1
ATOM 807 C C . ARG A 1 112 ? 2.76 4.371 3.762 1 98.75 112 ARG A C 1
ATOM 809 O O . ARG A 1 112 ? 2.203 3.883 2.775 1 98.75 112 ARG A O 1
ATOM 816 N N . SER A 1 113 ? 2.092 5.145 4.68 1 98.75 113 SER A N 1
ATOM 817 C CA . SER A 1 113 ? 0.663 5.324 4.441 1 98.75 113 SER A CA 1
ATOM 818 C C . SER A 1 113 ? 0.268 6.793 4.52 1 98.75 113 SER A C 1
ATOM 820 O O . SER A 1 113 ? 0.94 7.586 5.184 1 98.75 113 SER A O 1
ATOM 822 N N . LEU A 1 114 ? -0.73 7.113 3.764 1 98.69 114 LEU A N 1
ATOM 823 C CA . LEU A 1 114 ? -1.48 8.352 3.955 1 98.69 114 LEU A CA 1
ATOM 824 C C . LEU A 1 114 ? -2.717 8.102 4.812 1 98.69 114 LEU A C 1
ATOM 826 O O . LEU A 1 114 ? -3.402 7.094 4.652 1 98.69 114 LEU A O 1
ATOM 830 N N . ALA A 1 115 ? -2.943 9.031 5.684 1 98.06 115 ALA A N 1
ATOM 831 C CA . ALA A 1 115 ? -4.102 8.953 6.57 1 98.06 115 ALA A CA 1
ATOM 832 C C . ALA A 1 115 ? -4.898 10.258 6.551 1 98.06 115 ALA A C 1
ATOM 834 O O . ALA A 1 115 ? -4.328 11.344 6.668 1 98.06 115 ALA A O 1
ATOM 835 N N . VAL A 1 116 ? -6.156 10.094 6.359 1 97.62 116 VAL A N 1
ATOM 836 C CA . VAL A 1 116 ? -7.105 11.188 6.578 1 97.62 116 VAL A CA 1
ATOM 837 C C . VAL A 1 116 ? -7.766 11.023 7.945 1 97.62 116 VAL A C 1
ATOM 839 O O . VAL A 1 116 ? -8.25 9.945 8.289 1 97.62 116 VAL A O 1
ATOM 842 N N . HIS A 1 117 ? -7.758 12.148 8.695 1 97.06 117 HIS A N 1
ATOM 843 C CA . HIS A 1 117 ? -8.258 12.078 10.062 1 97.06 117 HIS A CA 1
ATOM 844 C C . HIS A 1 117 ? -9.641 12.711 10.18 1 97.06 117 HIS A C 1
ATOM 846 O O . HIS A 1 117 ? -10.094 13.398 9.258 1 97.06 117 HIS A O 1
ATOM 852 N N . ALA A 1 118 ? -10.258 12.375 11.312 1 96.5 118 ALA A N 1
ATOM 853 C CA . ALA A 1 118 ? -11.617 12.844 11.57 1 96.5 118 ALA A CA 1
ATOM 854 C C . ALA A 1 118 ? -11.648 14.352 11.797 1 96.5 118 ALA A C 1
ATOM 856 O O . ALA A 1 118 ? -12.602 15.031 11.406 1 96.5 118 ALA A O 1
ATOM 857 N N . ASN A 1 119 ? -10.602 14.867 12.383 1 97.69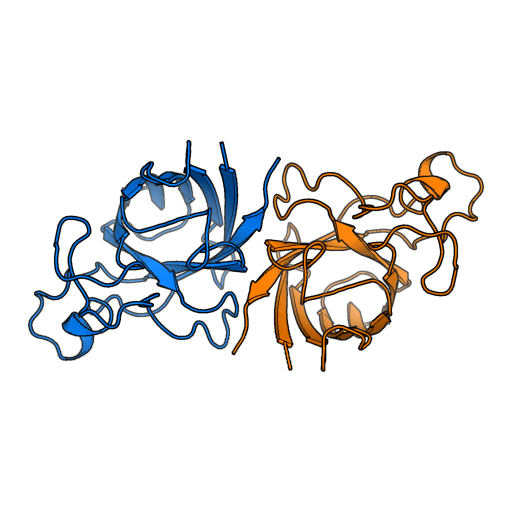 119 ASN A N 1
ATOM 858 C CA . ASN A 1 119 ? -10.609 16.281 12.766 1 97.69 119 ASN A CA 1
ATOM 859 C C . ASN A 1 119 ? -9.57 17.078 11.984 1 97.69 119 ASN A C 1
ATOM 861 O O . ASN A 1 119 ? -8.664 16.5 11.375 1 97.69 119 ASN A O 1
ATOM 865 N N . GLU A 1 120 ? -9.758 18.359 12.047 1 98.38 120 GLU A N 1
ATOM 866 C CA . GLU A 1 120 ? -8.773 19.297 11.516 1 98.38 120 GLU A CA 1
ATOM 867 C C . GLU A 1 120 ? -7.461 19.219 12.289 1 98.38 120 GLU A C 1
ATOM 869 O O . GLU A 1 120 ? -7.461 19.094 13.516 1 98.38 120 GLU A O 1
ATOM 874 N N . ASP A 1 121 ? -6.379 19.219 11.57 1 98.56 121 ASP A N 1
ATOM 875 C CA . ASP A 1 121 ? -5.062 19.391 12.164 1 98.56 121 ASP A CA 1
ATOM 876 C C . ASP A 1 121 ? -4.887 20.812 12.703 1 98.56 121 ASP A C 1
ATOM 878 O O . ASP A 1 121 ? -5.055 21.781 11.969 1 98.56 121 ASP A O 1
ATOM 882 N N . ASP A 1 122 ? -4.477 20.969 13.891 1 98.19 122 ASP A N 1
ATOM 883 C CA . ASP A 1 122 ? -4.305 22.297 14.445 1 98.19 122 ASP A CA 1
ATOM 884 C C . ASP A 1 122 ? -2.891 22.828 14.203 1 98.19 122 ASP A C 1
ATOM 886 O O . ASP A 1 122 ? -2.502 23.859 14.742 1 98.19 122 ASP A O 1
ATOM 890 N N . LEU A 1 123 ? -2.061 22.047 13.477 1 97.12 123 LEU A N 1
ATOM 891 C CA . LEU A 1 123 ? -0.756 22.438 12.953 1 97.12 123 LEU A CA 1
ATOM 892 C C . LEU A 1 123 ? 0.242 22.641 14.086 1 97.12 123 LEU A C 1
ATOM 894 O O . LEU A 1 123 ? 1.175 23.438 13.961 1 97.12 123 LEU A O 1
ATOM 898 N N . GLY A 1 124 ? -0.055 22 15.18 1 95.56 124 GLY A N 1
ATOM 899 C CA . GLY A 1 124 ? 0.833 22.094 16.328 1 95.56 124 GLY A CA 1
ATOM 900 C C . GLY A 1 124 ? 0.59 23.344 17.156 1 95.56 124 GLY A C 1
ATOM 901 O O . GLY A 1 124 ? 1.361 23.656 18.062 1 95.56 124 GLY A O 1
ATOM 902 N N . LYS A 1 125 ? -0.464 24 16.938 1 94.94 125 LYS A N 1
ATOM 903 C CA . LYS A 1 125 ? -0.671 25.312 17.531 1 94.94 125 LYS A CA 1
ATOM 904 C C . LYS A 1 125 ? -1.894 25.312 18.453 1 94.94 125 LYS A C 1
ATOM 906 O O . LYS A 1 125 ? -2.303 26.359 18.938 1 94.94 125 LYS A O 1
ATOM 911 N N . GLY A 1 126 ? -2.5 24.219 18.672 1 93.62 126 GLY A N 1
ATOM 912 C CA . GLY A 1 126 ? -3.766 24.156 19.391 1 93.62 126 GLY A CA 1
ATOM 913 C C . GLY A 1 126 ? -3.605 24.203 20.891 1 93.62 126 GLY A C 1
A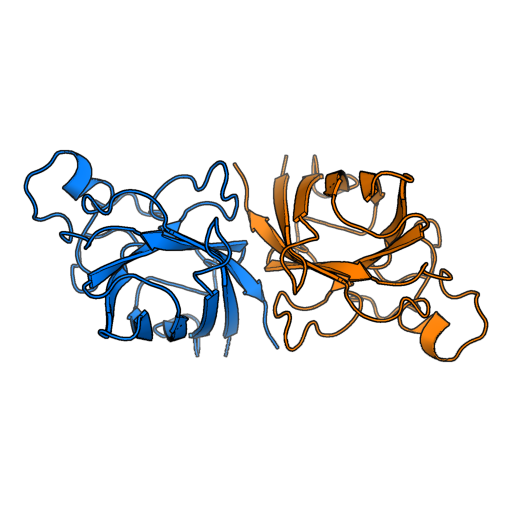TOM 914 O O . GLY A 1 126 ? -4.59 24.359 21.625 1 93.62 126 GLY A O 1
ATOM 915 N N . GLY A 1 127 ? -2.348 24.016 21.438 1 91.44 127 GLY A N 1
ATOM 916 C CA . GLY A 1 127 ? -2.111 24.078 22.875 1 91.44 127 GLY A CA 1
ATOM 917 C C . GLY A 1 127 ? -2.404 22.766 23.578 1 91.44 127 GLY A C 1
ATOM 918 O O . GLY A 1 127 ? -2.168 22.656 24.797 1 91.44 127 GLY A O 1
ATOM 919 N N . HIS A 1 128 ? -2.98 21.859 22.969 1 90.88 128 HIS A N 1
ATOM 920 C CA . HIS A 1 128 ? -3.23 20.516 23.5 1 90.88 128 HIS A CA 1
ATOM 921 C C . HIS A 1 128 ? -1.97 19.672 23.453 1 90.88 128 HIS A C 1
ATOM 923 O O . HIS A 1 128 ? -1.088 19.891 22.625 1 90.88 128 HIS A O 1
ATOM 929 N N . ASP A 1 129 ? -1.839 18.688 24.344 1 91.38 129 ASP A N 1
ATOM 930 C CA . ASP A 1 129 ? -0.692 17.781 24.375 1 91.38 129 ASP A CA 1
ATOM 931 C C . ASP A 1 129 ? -0.508 17.094 23.016 1 91.38 129 ASP A C 1
ATOM 933 O O . ASP A 1 129 ? 0.622 16.875 22.578 1 91.38 129 ASP A O 1
ATOM 937 N N . LEU A 1 130 ? -1.553 16.812 22.359 1 94.12 130 LEU A N 1
ATOM 938 C CA . LEU A 1 130 ? -1.489 16.078 21.109 1 94.12 130 LEU A CA 1
ATOM 939 C C . LEU A 1 130 ? -1.137 17 19.953 1 94.12 130 LEU A C 1
ATOM 941 O O . LEU A 1 130 ? -0.775 16.531 18.859 1 94.12 130 LEU A O 1
ATOM 945 N N . SER A 1 131 ? -1.221 18.266 20.172 1 96 131 SER A N 1
ATOM 946 C CA . SER A 1 131 ? -0.935 19.219 19.109 1 96 131 SER A CA 1
ATOM 947 C C . SER A 1 131 ? 0.473 19.031 18.562 1 96 131 SER A C 1
ATOM 949 O O . SER A 1 131 ? 0.666 18.969 17.344 1 96 131 SER A O 1
ATOM 951 N N . LEU A 1 132 ? 1.393 18.828 19.438 1 94.25 132 LEU A N 1
ATOM 952 C CA . LEU A 1 132 ? 2.793 18.766 19.031 1 94.25 132 LEU A CA 1
ATOM 953 C C . LEU A 1 132 ? 3.158 17.391 18.516 1 94.25 132 LEU A C 1
ATOM 955 O O . LEU A 1 132 ? 4.238 17.188 17.938 1 94.25 132 LEU A O 1
ATOM 959 N N . GLN A 1 133 ? 2.27 16.5 18.703 1 94.31 133 GLN A N 1
ATOM 960 C CA . GLN A 1 133 ? 2.549 15.133 18.25 1 94.31 133 GLN A CA 1
ATOM 961 C C . GLN A 1 133 ? 1.928 14.867 16.891 1 94.31 133 GLN A C 1
ATOM 963 O O . GLN A 1 133 ? 2.586 14.32 15.992 1 94.31 133 GLN A O 1
ATOM 968 N N . ASN A 1 134 ? 0.672 15.273 16.766 1 96.69 134 ASN A N 1
ATOM 969 C CA . ASN A 1 134 ? -0.014 14.945 15.516 1 96.69 134 ASN A CA 1
ATOM 970 C C . ASN A 1 134 ? -1.034 16.016 15.133 1 96.69 134 ASN A C 1
ATOM 972 O O . ASN A 1 134 ? -1.946 15.75 14.352 1 96.69 134 ASN A O 1
ATOM 976 N N . GLY A 1 135 ? -0.983 17.188 15.812 1 97.69 135 GLY A N 1
ATOM 977 C CA . GLY A 1 135 ? -1.893 18.281 15.492 1 97.69 135 GLY A CA 1
ATOM 978 C C . GLY A 1 135 ? -3.285 18.078 16.062 1 97.69 135 GLY A C 1
ATOM 979 O O . GLY A 1 135 ? -4.246 18.703 15.594 1 97.69 135 GLY A O 1
ATOM 980 N N . ASN A 1 136 ? -3.402 17.078 17 1 97.88 136 ASN A N 1
ATOM 981 C CA . ASN A 1 136 ? -4.699 16.781 17.594 1 97.88 136 ASN A CA 1
ATOM 982 C C . ASN A 1 136 ? -5.734 16.422 16.547 1 97.88 136 ASN A C 1
ATOM 984 O O . ASN A 1 136 ? -6.871 16.891 16.578 1 97.88 136 ASN A O 1
ATOM 988 N N . ALA A 1 137 ? -5.434 15.625 15.656 1 97.44 137 ALA A N 1
ATOM 989 C CA . ALA A 1 137 ? -6.191 15.406 14.43 1 97.44 137 ALA A CA 1
ATOM 990 C C . ALA A 1 137 ? -7.289 14.367 14.641 1 97.44 137 ALA A C 1
ATOM 992 O O . ALA A 1 137 ? -8.141 14.172 13.781 1 97.44 137 ALA A O 1
ATOM 993 N N . GLY A 1 138 ? -7.301 13.633 15.797 1 96.44 138 GLY A N 1
ATOM 994 C CA . GLY A 1 138 ? -8.328 12.641 16.047 1 96.44 138 GLY A CA 1
ATOM 995 C C . GLY A 1 138 ? -8.094 11.336 15.305 1 96.44 138 GLY A C 1
ATOM 996 O O . GLY A 1 138 ? -6.988 11.078 14.836 1 96.44 138 GLY A O 1
ATOM 997 N N . ALA A 1 139 ? -9.102 10.492 15.195 1 95.38 139 ALA A N 1
ATOM 998 C CA . ALA A 1 139 ? -8.992 9.141 14.648 1 95.38 139 ALA A CA 1
ATOM 999 C C . ALA A 1 139 ? -8.781 9.172 13.141 1 95.38 139 ALA A C 1
ATOM 1001 O O . ALA A 1 139 ? -9.156 10.133 12.469 1 95.38 139 ALA A O 1
ATOM 1002 N N . ILE A 1 140 ? -8.164 8.117 12.656 1 96.12 140 ILE A N 1
ATOM 1003 C CA . ILE A 1 140 ? -8.047 7.941 11.211 1 96.12 140 ILE A CA 1
ATOM 1004 C C . ILE A 1 140 ? -9.391 7.52 10.625 1 96.12 140 ILE A C 1
ATOM 1006 O O . ILE A 1 140 ? -10.008 6.555 11.094 1 96.12 140 ILE A O 1
ATOM 1010 N N . THR A 1 141 ? -9.859 8.242 9.547 1 95 141 THR A N 1
ATOM 1011 C CA . THR A 1 141 ? -11.141 7.926 8.922 1 95 141 THR A CA 1
ATOM 1012 C C . THR A 1 141 ? -10.922 7.258 7.562 1 95 141 THR A C 1
ATOM 1014 O O . THR A 1 141 ? -11.812 6.574 7.055 1 95 141 THR A O 1
ATOM 1017 N N . ALA A 1 142 ? -9.82 7.461 6.953 1 95.38 142 ALA A N 1
ATOM 1018 C CA . ALA A 1 142 ? -9.414 6.793 5.723 1 95.38 142 ALA A CA 1
ATOM 1019 C C . ALA A 1 142 ? -7.906 6.562 5.695 1 95.38 142 ALA A C 1
ATOM 1021 O O . ALA A 1 142 ? -7.141 7.352 6.258 1 95.38 142 ALA A O 1
ATOM 1022 N N . PHE A 1 143 ? -7.586 5.539 5.074 1 96.12 143 PHE A N 1
ATOM 1023 C CA . PHE A 1 143 ? -6.199 5.082 5.098 1 96.12 143 PHE A CA 1
ATOM 1024 C C . PHE A 1 143 ? -5.836 4.387 3.793 1 96.12 143 PHE A C 1
ATOM 1026 O O . PHE A 1 143 ? -6.68 3.729 3.178 1 96.12 143 PHE A O 1
ATOM 1033 N N . GLY A 1 144 ? -4.59 4.543 3.354 1 97.12 144 GLY A N 1
ATOM 1034 C CA . GLY A 1 144 ? -4.055 3.816 2.213 1 97.12 144 GLY A CA 1
ATOM 1035 C C . GLY A 1 144 ? -2.539 3.73 2.219 1 97.12 144 GLY A C 1
ATOM 1036 O O . GLY A 1 144 ? -1.865 4.602 2.77 1 97.12 144 GLY A O 1
ATOM 1037 N N . VAL A 1 145 ? -1.994 2.705 1.606 1 98.62 145 VAL A N 1
ATOM 1038 C CA . VAL A 1 145 ? -0.551 2.535 1.48 1 98.62 145 VAL A CA 1
ATOM 1039 C C . VAL A 1 145 ? -0.073 3.131 0.158 1 98.62 145 VAL A C 1
ATOM 1041 O O . VAL A 1 145 ? -0.715 2.949 -0.879 1 98.62 145 VAL A O 1
ATOM 1044 N N . VAL A 1 146 ? 1.039 3.848 0.188 1 98.88 146 VAL A N 1
ATOM 1045 C CA . VAL A 1 146 ? 1.611 4.457 -1.009 1 98.88 146 VAL A CA 1
ATOM 1046 C C . VAL A 1 146 ? 2.303 3.387 -1.853 1 98.88 146 VAL A C 1
ATOM 1048 O O . VAL A 1 146 ? 3.268 2.762 -1.404 1 98.88 146 VAL A O 1
ATOM 1051 N N . GLY A 1 147 ? 1.799 3.197 -3.016 1 98.81 147 GLY A N 1
ATOM 1052 C CA . GLY A 1 147 ? 2.283 2.143 -3.891 1 98.81 147 GLY A CA 1
ATOM 1053 C C . GLY A 1 147 ? 3.027 2.668 -5.105 1 98.81 147 GLY A C 1
ATOM 1054 O O . GLY A 1 147 ? 2.75 3.771 -5.578 1 98.81 147 GLY A O 1
ATOM 1055 N N . ILE A 1 148 ? 3.902 1.844 -5.586 1 97.94 148 ILE A N 1
ATOM 1056 C CA . ILE A 1 148 ? 4.621 2.143 -6.824 1 97.94 148 ILE A CA 1
ATOM 1057 C C . ILE A 1 148 ? 3.635 2.221 -7.984 1 97.94 148 ILE A C 1
ATOM 1059 O O . ILE A 1 148 ? 2.697 1.423 -8.07 1 97.94 148 ILE A O 1
ATOM 1063 N N . SER A 1 149 ? 3.848 3.148 -8.891 1 97 149 SER A N 1
ATOM 1064 C CA . SER A 1 149 ? 3 3.287 -10.07 1 97 149 SER A CA 1
ATOM 1065 C C . SER A 1 149 ? 3.836 3.418 -11.336 1 97 149 SER A C 1
ATOM 1067 O O . SER A 1 149 ? 5.035 3.703 -11.273 1 97 149 SER A O 1
ATOM 1069 N N . SER A 1 150 ? 3.225 3.09 -12.555 1 90.25 150 SER A N 1
ATOM 1070 C CA . SER A 1 150 ? 3.885 3.16 -13.852 1 90.25 150 SER A CA 1
ATOM 1071 C C . SER A 1 150 ? 4.254 4.598 -14.211 1 90.25 150 SER A C 1
ATOM 1073 O O . SER A 1 150 ? 3.619 5.543 -13.734 1 90.25 150 SER A O 1
ATOM 1075 N N . MET B 1 1 ? 15.516 -8.68 10.648 1 90.94 1 MET B N 1
ATOM 1076 C CA . MET B 1 1 ? 14.281 -9.242 10.117 1 90.94 1 MET B CA 1
ATOM 1077 C C . MET B 1 1 ? 13.406 -8.148 9.516 1 90.94 1 MET B C 1
ATOM 1079 O O . MET B 1 1 ? 13.07 -7.176 10.195 1 90.94 1 MET B O 1
ATOM 1083 N N . ALA B 1 2 ? 13.195 -8.289 8.211 1 96.56 2 ALA B N 1
ATOM 1084 C CA . ALA B 1 2 ? 12.281 -7.359 7.555 1 96.56 2 ALA B CA 1
ATOM 1085 C C . ALA B 1 2 ? 10.836 -7.832 7.684 1 96.56 2 ALA B C 1
ATOM 1087 O O . ALA B 1 2 ? 10.562 -9.031 7.613 1 96.56 2 ALA B O 1
ATOM 1088 N N . LYS B 1 3 ? 9.938 -6.887 7.953 1 98 3 LYS B N 1
ATOM 1089 C CA . LYS B 1 3 ? 8.516 -7.184 8.086 1 98 3 LYS B CA 1
ATOM 1090 C C . LYS B 1 3 ? 7.668 -6.219 7.262 1 98 3 LYS B C 1
ATOM 1092 O O . LYS B 1 3 ? 7.938 -5.016 7.238 1 98 3 LYS B O 1
ATOM 1097 N N . ALA B 1 4 ? 6.684 -6.738 6.574 1 98.75 4 ALA B N 1
ATOM 1098 C CA . ALA B 1 4 ? 5.715 -5.973 5.801 1 98.75 4 ALA B CA 1
ATOM 1099 C C . ALA B 1 4 ? 4.301 -6.508 6.004 1 98.75 4 ALA B C 1
ATOM 1101 O O . ALA B 1 4 ? 4.117 -7.598 6.551 1 98.75 4 ALA B O 1
ATOM 1102 N N . VAL B 1 5 ? 3.363 -5.691 5.68 1 98.56 5 VAL B N 1
ATOM 1103 C CA . VAL B 1 5 ? 1.958 -6.07 5.777 1 98.56 5 VAL B CA 1
ATOM 1104 C C . VAL B 1 5 ? 1.224 -5.664 4.504 1 98.56 5 VAL B C 1
ATOM 1106 O O . VAL B 1 5 ? 1.592 -4.688 3.85 1 98.56 5 VAL B O 1
ATOM 1109 N N . CYS B 1 6 ? 0.241 -6.379 4.18 1 98.38 6 CYS B N 1
ATOM 1110 C CA . CYS B 1 6 ? -0.659 -6.082 3.07 1 98.38 6 CYS B CA 1
ATOM 1111 C C . CYS B 1 6 ? -2.111 -6.312 3.471 1 98.38 6 CYS B C 1
ATOM 1113 O O . CYS B 1 6 ? -2.52 -7.449 3.713 1 98.38 6 CYS B O 1
ATOM 1115 N N . THR B 1 7 ? -2.83 -5.277 3.623 1 95.12 7 THR B N 1
ATOM 1116 C CA . THR B 1 7 ? -4.273 -5.375 3.797 1 95.12 7 THR B CA 1
ATOM 1117 C C . THR B 1 7 ? -4.98 -5.418 2.445 1 95.12 7 THR B C 1
ATOM 1119 O O . THR B 1 7 ? -4.742 -4.566 1.585 1 95.12 7 THR B O 1
ATOM 1122 N N . LEU B 1 8 ? -5.785 -6.422 2.262 1 95 8 LEU B N 1
ATOM 1123 C CA . LEU B 1 8 ? -6.461 -6.617 0.984 1 95 8 LEU B CA 1
ATOM 1124 C C . LEU B 1 8 ? -7.957 -6.34 1.112 1 95 8 LEU B C 1
ATOM 1126 O O . LEU B 1 8 ? -8.578 -6.703 2.115 1 95 8 LEU B O 1
ATOM 1130 N N . TYR B 1 9 ? -8.445 -5.711 0.054 1 90.25 9 TYR B N 1
ATOM 1131 C CA . TYR B 1 9 ? -9.875 -5.438 -0.041 1 90.25 9 TYR B CA 1
ATOM 1132 C C . TYR B 1 9 ? -10.414 -5.828 -1.412 1 90.25 9 TYR B C 1
ATOM 1134 O O . TYR B 1 9 ? -9.719 -5.684 -2.422 1 90.25 9 TYR B O 1
ATOM 1142 N N . GLY B 1 10 ? -11.641 -6.32 -1.393 1 88.62 10 GLY B N 1
ATOM 1143 C CA . GLY B 1 10 ? -12.359 -6.508 -2.643 1 88.62 10 GLY B CA 1
ATOM 1144 C C . GLY B 1 10 ? -13.047 -5.246 -3.131 1 88.62 10 GLY B C 1
ATOM 1145 O O . GLY B 1 10 ? -13.125 -4.254 -2.404 1 88.62 10 GLY B O 1
ATOM 1146 N N . THR B 1 11 ? -13.484 -5.293 -4.422 1 72.12 11 THR B N 1
ATOM 1147 C CA . THR B 1 11 ? -14.148 -4.137 -5.02 1 72.12 11 THR B CA 1
ATOM 1148 C C . THR B 1 11 ? -15.469 -3.848 -4.312 1 72.12 11 THR B C 1
ATOM 1150 O O . THR B 1 11 ? -15.922 -2.701 -4.277 1 72.12 11 THR B O 1
ATOM 1153 N N . ASP B 1 12 ? -16 -4.863 -3.789 1 68.12 12 ASP B N 1
ATOM 1154 C CA . ASP B 1 12 ? -17.297 -4.641 -3.137 1 68.12 12 ASP B CA 1
ATOM 1155 C C . ASP B 1 12 ? -17.156 -4.734 -1.617 1 68.12 12 ASP B C 1
ATOM 1157 O O . ASP B 1 12 ? -18.156 -4.844 -0.908 1 68.12 12 ASP B O 1
ATOM 1161 N N . ALA B 1 13 ? -15.992 -4.684 -1.12 1 68.62 13 ALA B N 1
ATOM 1162 C CA . ALA B 1 13 ? -15.664 -4.695 0.303 1 68.62 13 ALA B CA 1
ATOM 1163 C C . ALA B 1 13 ? -16.125 -5.992 0.962 1 68.62 13 ALA B C 1
ATOM 1165 O O . ALA B 1 13 ? -16.297 -6.047 2.182 1 68.62 13 ALA B O 1
ATOM 1166 N N . THR B 1 14 ? -16.516 -6.918 0.101 1 77.81 14 THR B N 1
ATOM 1167 C CA . THR B 1 14 ? -16.891 -8.211 0.667 1 77.81 14 THR B CA 1
ATOM 1168 C C . THR B 1 14 ? -15.641 -9.016 1.032 1 77.81 14 THR B C 1
ATOM 1170 O O . THR B 1 14 ? -15.602 -9.664 2.078 1 77.81 14 THR B O 1
ATOM 1173 N N . VAL B 1 15 ? -14.742 -8.875 0.185 1 86.12 15 VAL B N 1
ATOM 1174 C CA . VAL B 1 15 ? -13.492 -9.57 0.457 1 86.12 15 VAL B CA 1
ATOM 1175 C C . VAL B 1 15 ? -12.594 -8.703 1.336 1 86.12 15 VAL B C 1
ATOM 1177 O O . VAL B 1 15 ? -12.438 -7.508 1.078 1 86.12 15 VAL B O 1
ATOM 1180 N N . TYR B 1 16 ? -12.094 -9.266 2.361 1 91.5 16 TYR B N 1
ATOM 1181 C CA . TYR B 1 16 ? -11.195 -8.523 3.236 1 91.5 16 TYR B CA 1
ATOM 1182 C C . TYR B 1 16 ? -10.211 -9.453 3.936 1 91.5 16 TYR B C 1
ATOM 1184 O O . TYR B 1 16 ? -10.531 -10.617 4.199 1 91.5 16 TYR B O 1
ATOM 1192 N N . GLY B 1 17 ? -9.07 -8.922 4.246 1 94.5 17 GLY B N 1
ATOM 1193 C CA . GLY B 1 17 ? -8.086 -9.633 5.051 1 94.5 17 GLY B CA 1
ATOM 1194 C C . GLY B 1 17 ? -6.723 -8.969 5.055 1 94.5 17 GLY B C 1
ATOM 1195 O O . GLY B 1 17 ? -6.551 -7.883 4.496 1 94.5 17 GLY B O 1
ATOM 1196 N N . SER B 1 18 ? -5.871 -9.562 5.789 1 96.69 18 SER B N 1
ATOM 1197 C CA . SER B 1 18 ? -4.52 -9.023 5.922 1 96.69 18 SER B CA 1
ATOM 1198 C C . SER B 1 18 ? -3.477 -10.133 5.887 1 96.69 18 SER B C 1
ATOM 1200 O O . SER B 1 18 ? -3.686 -11.211 6.453 1 96.69 18 SER B O 1
ATOM 1202 N N . LEU B 1 19 ? -2.441 -9.844 5.23 1 98.44 19 LEU B N 1
ATOM 1203 C CA . LEU B 1 19 ? -1.294 -10.742 5.172 1 98.44 19 LEU B CA 1
ATOM 1204 C C . LEU B 1 19 ? -0.05 -10.078 5.742 1 98.44 19 LEU B C 1
ATOM 1206 O O . LEU B 1 19 ? 0.172 -8.883 5.527 1 98.44 19 LEU B O 1
ATOM 1210 N N . THR B 1 20 ? 0.721 -10.852 6.453 1 98.62 20 THR B N 1
ATOM 1211 C CA . THR B 1 20 ? 2.025 -10.43 6.957 1 98.62 20 THR B CA 1
ATOM 1212 C C . THR B 1 20 ? 3.148 -11.117 6.184 1 98.62 20 THR B C 1
ATOM 1214 O O . THR B 1 20 ? 3.072 -12.32 5.906 1 98.62 20 THR B O 1
ATOM 1217 N N . ILE B 1 21 ? 4.152 -10.414 5.816 1 98.81 21 ILE B N 1
ATOM 1218 C CA . ILE B 1 21 ? 5.32 -10.938 5.117 1 98.81 21 ILE B CA 1
ATOM 1219 C C . ILE B 1 21 ? 6.574 -10.695 5.953 1 98.81 21 ILE B C 1
ATOM 1221 O O . ILE B 1 21 ? 6.82 -9.57 6.402 1 98.81 21 ILE B O 1
ATOM 1225 N N . THR B 1 22 ? 7.309 -11.727 6.176 1 98.62 22 THR B N 1
ATOM 1226 C CA . THR B 1 22 ? 8.555 -11.578 6.914 1 98.62 22 THR B CA 1
ATOM 1227 C C . THR B 1 22 ? 9.727 -12.18 6.125 1 98.62 22 THR B C 1
ATOM 1229 O O . THR B 1 22 ? 9.539 -13.117 5.352 1 98.62 22 THR B O 1
ATOM 1232 N N . GLN B 1 23 ? 10.836 -11.656 6.316 1 98.62 23 GLN B N 1
ATOM 1233 C CA . GLN B 1 23 ? 12.094 -12.133 5.754 1 98.62 23 GLN B CA 1
ATOM 1234 C C . GLN B 1 23 ? 13.242 -11.945 6.742 1 98.62 23 GLN B C 1
ATOM 1236 O O . GLN B 1 23 ? 13.594 -10.812 7.09 1 98.62 23 GLN B O 1
ATOM 1241 N N . ALA B 1 24 ? 13.93 -12.992 7.109 1 97.94 24 ALA B N 1
ATOM 1242 C CA . ALA B 1 24 ? 14.883 -12.977 8.219 1 97.94 24 ALA B CA 1
ATOM 1243 C C . ALA B 1 24 ? 16.156 -12.227 7.832 1 97.94 24 ALA B C 1
ATOM 1245 O O . ALA B 1 24 ? 16.734 -11.523 8.656 1 97.94 24 ALA B O 1
ATOM 1246 N N . HIS B 1 25 ? 16.672 -12.469 6.793 1 97.31 25 HIS B N 1
ATOM 1247 C CA . HIS B 1 25 ? 17.844 -11.82 6.227 1 97.31 25 HIS B CA 1
ATOM 1248 C C . HIS B 1 25 ? 17.828 -11.875 4.703 1 97.31 25 HIS B C 1
ATOM 1250 O O . HIS B 1 25 ? 16.938 -12.492 4.109 1 97.31 25 HIS B O 1
ATOM 1256 N N . GLU B 1 26 ? 18.641 -11.258 4.047 1 95.69 26 GLU B N 1
ATOM 1257 C CA . GLU B 1 26 ? 18.625 -11.016 2.607 1 95.69 26 GLU B CA 1
ATOM 1258 C C . GLU B 1 26 ? 18.5 -12.32 1.824 1 95.69 26 GLU B C 1
ATOM 1260 O O . GLU B 1 26 ? 17.812 -12.375 0.802 1 95.69 26 GLU B O 1
ATOM 1265 N N . ASP B 1 27 ? 19.078 -13.398 2.268 1 96.44 27 ASP B N 1
ATOM 1266 C CA . ASP B 1 27 ? 19.109 -14.664 1.528 1 96.44 27 ASP B CA 1
ATOM 1267 C C . ASP B 1 27 ? 18 -15.594 1.989 1 96.44 27 ASP B C 1
ATOM 1269 O O . ASP B 1 27 ? 17.828 -16.688 1.449 1 96.44 27 ASP B O 1
ATOM 1273 N N . ALA B 1 28 ? 17.266 -15.156 2.951 1 97.94 28 ALA B N 1
ATOM 1274 C CA . ALA B 1 28 ? 16.188 -15.992 3.494 1 97.94 28 ALA B CA 1
ATOM 1275 C C . ALA B 1 28 ? 14.953 -15.945 2.605 1 97.94 28 ALA B C 1
ATOM 1277 O O . ALA B 1 28 ? 14.727 -14.961 1.9 1 97.94 28 ALA B O 1
ATOM 1278 N N . LYS B 1 29 ? 14.211 -17.016 2.586 1 97.88 29 LYS B N 1
ATOM 1279 C CA . LYS B 1 29 ? 12.883 -17 1.987 1 97.88 29 LYS B CA 1
ATOM 1280 C C . LYS B 1 29 ? 11.977 -15.992 2.697 1 97.88 29 LYS B C 1
ATOM 1282 O O . LYS B 1 29 ? 12.18 -15.695 3.875 1 97.88 29 LYS B O 1
ATOM 1287 N N . SER B 1 30 ? 11.062 -15.477 1.974 1 98.44 30 SER B N 1
ATOM 1288 C CA . SER B 1 30 ? 9.969 -14.742 2.602 1 98.44 30 SER B CA 1
ATOM 1289 C C . SER B 1 30 ? 8.836 -15.68 3.008 1 98.44 30 SER B C 1
ATOM 1291 O O . SER B 1 30 ? 8.547 -16.656 2.311 1 98.44 30 SER B O 1
ATOM 1293 N N . ILE B 1 31 ? 8.266 -15.352 4.137 1 98.69 31 ILE B N 1
ATOM 1294 C CA . ILE B 1 31 ? 7.098 -16.078 4.633 1 98.69 31 ILE B CA 1
ATOM 1295 C C . ILE B 1 31 ? 5.883 -15.156 4.637 1 98.69 31 ILE B C 1
ATOM 1297 O O . ILE B 1 31 ? 5.902 -14.086 5.262 1 98.69 31 ILE B O 1
ATOM 1301 N N . ILE B 1 32 ? 4.852 -15.531 3.889 1 98.75 32 ILE B N 1
ATOM 1302 C CA . ILE B 1 32 ? 3.594 -14.797 3.812 1 98.75 32 ILE B CA 1
ATOM 1303 C C . ILE B 1 32 ? 2.508 -15.562 4.566 1 98.75 32 ILE B C 1
ATOM 1305 O O . ILE B 1 32 ? 2.215 -16.719 4.25 1 98.75 32 ILE B O 1
ATOM 1309 N N . THR B 1 33 ? 1.948 -14.875 5.574 1 98.81 33 THR B N 1
ATOM 1310 C CA . THR B 1 33 ? 0.918 -15.531 6.375 1 98.81 33 THR B CA 1
ATOM 1311 C C . THR B 1 33 ? -0.245 -14.578 6.637 1 98.81 33 THR B C 1
ATOM 1313 O O . THR B 1 33 ? -0.072 -13.359 6.621 1 98.81 33 THR B O 1
ATOM 1316 N N . GLY B 1 34 ? -1.392 -15.195 6.887 1 98.5 34 GLY B N 1
ATOM 1317 C CA . GLY B 1 34 ? -2.566 -14.414 7.25 1 98.5 34 GLY B CA 1
ATOM 1318 C C . GLY B 1 34 ? -3.869 -15.07 6.824 1 98.5 34 GLY B C 1
ATOM 1319 O O . GLY B 1 34 ? -3.918 -16.281 6.602 1 98.5 34 GLY B O 1
ATOM 1320 N N . GLU B 1 35 ? -4.883 -14.203 6.832 1 98.06 35 GLU B N 1
ATOM 1321 C CA . GLU B 1 35 ? -6.215 -14.719 6.516 1 98.06 35 GLU B CA 1
ATOM 1322 C C . GLU B 1 35 ? -6.992 -13.734 5.645 1 98.06 35 GLU B C 1
ATOM 1324 O O . GLU B 1 35 ? -6.809 -12.523 5.75 1 98.06 35 GLU B O 1
ATOM 1329 N N . LEU B 1 36 ? -7.746 -14.312 4.801 1 97 36 LEU B N 1
ATOM 1330 C CA . LEU B 1 36 ? -8.703 -13.586 3.98 1 97 36 LEU B CA 1
ATOM 1331 C C . LEU B 1 36 ? -10.109 -14.141 4.16 1 97 36 LEU B C 1
ATOM 1333 O O . LEU B 1 36 ? -10.281 -15.328 4.453 1 97 36 LEU B O 1
ATOM 1337 N N . SER B 1 37 ? -11.07 -13.328 3.92 1 96.44 37 SER B N 1
ATOM 1338 C CA . SER B 1 37 ? -12.469 -13.719 4.023 1 96.44 37 SER B CA 1
ATOM 1339 C C . SER B 1 37 ? -13.297 -13.117 2.9 1 96.44 37 SER B C 1
ATOM 1341 O O . SER B 1 37 ? -12.891 -12.125 2.281 1 96.44 37 SER B O 1
ATOM 1343 N N . GLY B 1 38 ? -14.43 -13.828 2.656 1 95.62 38 GLY B N 1
ATOM 1344 C CA . GLY B 1 38 ? -15.383 -13.297 1.697 1 95.62 38 GLY B CA 1
ATOM 1345 C C . GLY B 1 38 ? -15.117 -13.75 0.275 1 95.62 38 GLY B C 1
ATOM 1346 O O . GLY B 1 38 ? -15.609 -13.148 -0.679 1 95.62 38 GLY B O 1
ATOM 1347 N N . LEU B 1 39 ? -14.328 -14.719 0.126 1 95.88 39 LEU B N 1
ATOM 1348 C CA . LEU B 1 39 ? -14.016 -15.25 -1.194 1 95.88 39 LEU B CA 1
ATOM 1349 C C . LEU B 1 39 ? -14.914 -16.438 -1.531 1 95.88 39 LEU B C 1
ATOM 1351 O O . LEU B 1 39 ? -15.445 -17.094 -0.634 1 95.88 39 LEU B O 1
ATOM 1355 N N . SER B 1 40 ? -15.141 -16.625 -2.807 1 95.69 40 SER B N 1
ATOM 1356 C CA . SER B 1 40 ? -15.836 -17.844 -3.201 1 95.69 40 SER B CA 1
ATOM 1357 C C . SER B 1 40 ? -15.008 -19.094 -2.891 1 95.69 40 SER B C 1
ATOM 1359 O O . SER B 1 40 ? -13.781 -19.062 -3.008 1 95.69 40 SER B O 1
ATOM 1361 N N . PRO B 1 41 ? -15.703 -20.188 -2.516 1 98 41 PRO B N 1
ATOM 1362 C CA . PRO B 1 41 ? -14.961 -21.406 -2.199 1 98 41 PRO B CA 1
ATOM 1363 C C . PRO B 1 41 ? -14.148 -21.922 -3.381 1 98 41 PRO B C 1
ATOM 1365 O O . PRO B 1 41 ? -14.547 -21.766 -4.535 1 98 41 PRO B O 1
ATOM 1368 N N . GLY B 1 42 ? -13.047 -22.625 -3.008 1 98.44 42 GLY B N 1
ATOM 1369 C CA . GLY B 1 42 ? -12.188 -23.203 -4.031 1 98.44 42 GLY B CA 1
ATOM 1370 C C . GLY B 1 42 ? -10.844 -22.516 -4.137 1 98.44 42 GLY B C 1
ATOM 1371 O O . GLY B 1 42 ? -10.422 -21.812 -3.217 1 98.44 42 GLY B O 1
ATOM 1372 N N . LYS B 1 43 ? -10.133 -22.75 -5.195 1 98.69 43 LYS B N 1
ATOM 1373 C CA . LYS B 1 43 ? -8.789 -22.203 -5.375 1 98.69 43 LYS B CA 1
ATOM 1374 C C . LYS B 1 43 ? -8.828 -20.844 -6.074 1 98.69 43 LYS B C 1
ATOM 1376 O O . LYS B 1 43 ? -9.602 -20.641 -7.008 1 98.69 43 LYS B O 1
ATOM 1381 N N . HIS B 1 44 ? -8.055 -19.969 -5.602 1 98.38 44 HIS B N 1
ATOM 1382 C CA . HIS B 1 44 ? -7.844 -18.656 -6.203 1 98.38 44 HIS B CA 1
ATOM 1383 C C . HIS B 1 44 ? -6.355 -18.359 -6.367 1 98.38 44 HIS B C 1
ATOM 1385 O O . HIS B 1 44 ? -5.562 -18.609 -5.457 1 98.38 44 HIS B O 1
ATOM 1391 N N . ALA B 1 45 ? -6.031 -17.797 -7.492 1 98.56 45 ALA B N 1
ATOM 1392 C CA . ALA B 1 45 ? -4.641 -17.422 -7.727 1 98.56 45 ALA B CA 1
ATOM 1393 C C . ALA B 1 45 ? -4.211 -16.281 -6.797 1 98.56 45 ALA B C 1
ATOM 1395 O O . ALA B 1 45 ? -4.977 -15.352 -6.551 1 98.56 45 ALA B O 1
ATOM 1396 N N . LEU B 1 46 ? -3.053 -16.391 -6.301 1 98.69 46 LEU B N 1
ATOM 1397 C CA . LEU B 1 46 ? -2.371 -15.312 -5.59 1 98.69 46 LEU B CA 1
ATOM 1398 C C . LEU B 1 46 ? -1.13 -14.852 -6.348 1 98.69 46 LEU B C 1
ATOM 1400 O O . LEU B 1 46 ? -0.257 -15.664 -6.664 1 98.69 46 LEU B O 1
ATOM 1404 N N . HIS B 1 47 ? -1.046 -13.5 -6.672 1 98.81 47 HIS B N 1
ATOM 1405 C CA . HIS B 1 47 ? 0.096 -12.961 -7.402 1 98.81 47 HIS B CA 1
ATOM 1406 C C . HIS B 1 47 ? 0.632 -11.703 -6.73 1 98.81 47 HIS B C 1
ATOM 1408 O O . HIS B 1 47 ? -0.118 -10.977 -6.074 1 98.81 47 HIS B O 1
ATOM 1414 N N . VAL B 1 48 ? 1.913 -11.484 -6.84 1 98.81 48 VAL B N 1
ATOM 1415 C CA . VAL B 1 48 ? 2.477 -10.141 -6.695 1 98.81 48 VAL B CA 1
ATOM 1416 C C . VAL B 1 48 ? 2.447 -9.422 -8.039 1 98.81 48 VAL B C 1
ATOM 1418 O O . VAL B 1 48 ? 2.895 -9.961 -9.055 1 98.81 48 VAL B O 1
ATOM 1421 N N . ASN B 1 49 ? 1.92 -8.234 -8.086 1 98.69 49 ASN B N 1
ATOM 1422 C CA . ASN B 1 49 ? 1.92 -7.414 -9.297 1 98.69 49 ASN B CA 1
ATOM 1423 C C . ASN B 1 49 ? 3.062 -6.402 -9.289 1 98.69 49 ASN B C 1
ATOM 1425 O O . ASN B 1 49 ? 3.633 -6.113 -8.234 1 98.69 49 ASN B O 1
ATOM 1429 N N . ILE B 1 50 ? 3.342 -5.887 -10.516 1 98.5 50 ILE B N 1
ATOM 1430 C CA . ILE B 1 50 ? 4.438 -4.938 -10.688 1 98.5 50 ILE B CA 1
ATOM 1431 C C . ILE B 1 50 ? 4.137 -3.654 -9.922 1 98.5 50 ILE B C 1
ATOM 1433 O O . ILE B 1 50 ? 5.012 -3.113 -9.234 1 98.5 50 ILE B O 1
ATOM 1437 N N . PHE B 1 51 ? 2.924 -3.188 -9.961 1 98.5 51 PHE B N 1
ATOM 1438 C CA . PHE B 1 51 ? 2.617 -1.869 -9.422 1 98.5 51 PHE B CA 1
ATOM 1439 C C . PHE B 1 51 ? 1.585 -1.97 -8.305 1 98.5 51 PHE B C 1
ATOM 1441 O O . PHE B 1 51 ? 0.783 -2.904 -8.273 1 98.5 51 PHE B O 1
ATOM 1448 N N . GLY B 1 52 ? 1.659 -1.04 -7.375 1 98.25 52 GLY B N 1
ATOM 1449 C CA . GLY B 1 52 ? 0.664 -0.871 -6.328 1 98.25 52 GLY B CA 1
ATOM 1450 C C . GLY B 1 52 ? -0.5 0.008 -6.746 1 98.25 52 GLY B C 1
ATOM 1451 O O . GLY B 1 52 ? -1.116 0.671 -5.91 1 98.25 52 GLY B O 1
ATOM 1452 N N . ASP B 1 53 ? -0.75 0.083 -8.047 1 96.81 53 ASP B N 1
ATOM 1453 C CA . ASP B 1 53 ? -1.854 0.83 -8.648 1 96.81 53 ASP B CA 1
ATOM 1454 C C . ASP B 1 53 ? -2.932 -0.112 -9.172 1 96.81 53 ASP B C 1
ATOM 1456 O O . ASP B 1 53 ? -2.77 -0.716 -10.234 1 96.81 53 ASP B O 1
ATOM 1460 N N . ILE B 1 54 ? -4.031 -0.225 -8.477 1 92.62 54 ILE B N 1
ATOM 1461 C CA . ILE B 1 54 ? -5.062 -1.198 -8.812 1 92.62 54 ILE B CA 1
ATOM 1462 C C . ILE B 1 54 ? -5.605 -0.91 -10.211 1 92.62 54 ILE B C 1
ATOM 1464 O O . ILE B 1 54 ? -6.02 -1.827 -10.922 1 92.62 54 ILE B O 1
ATOM 1468 N N . SER B 1 55 ? -5.605 0.389 -10.617 1 93.81 55 SER B N 1
ATOM 1469 C CA . SER B 1 55 ? -6.094 0.728 -11.945 1 93.81 55 SER B CA 1
ATOM 1470 C C . SER B 1 55 ? -5.109 0.295 -13.023 1 93.81 55 SER B C 1
ATOM 1472 O O . SER B 1 55 ? -5.473 0.179 -14.195 1 93.81 55 SER B O 1
ATOM 1474 N N . GLN B 1 56 ? -3.855 0.123 -12.742 1 96.31 56 GLN B N 1
ATOM 1475 C CA . GLN B 1 56 ? -2.779 -0.336 -13.617 1 96.31 56 GLN B CA 1
ATOM 1476 C C . GLN B 1 56 ? -1.789 -1.212 -12.859 1 96.31 56 GLN B C 1
ATOM 1478 O O . GLN B 1 56 ? -0.654 -0.8 -12.609 1 96.31 56 GLN B O 1
ATOM 1483 N N . PRO B 1 57 ? -2.143 -2.363 -12.57 1 96.19 57 PRO B N 1
ATOM 1484 C CA . PRO B 1 57 ? -1.319 -3.205 -11.695 1 96.19 57 PRO B CA 1
ATOM 1485 C C . PRO B 1 57 ? -0.037 -3.682 -12.375 1 96.19 57 PRO B C 1
ATOM 1487 O O . PRO B 1 57 ? 0.883 -4.156 -11.703 1 96.19 57 PRO B O 1
ATOM 1490 N N . GLY B 1 58 ? 0.15 -3.607 -13.828 1 95.94 58 GLY B N 1
ATOM 1491 C CA . GLY B 1 58 ? 1.373 -3.902 -14.555 1 95.94 58 GLY B CA 1
ATOM 1492 C C . GLY B 1 58 ? 1.61 -5.391 -14.75 1 95.94 58 GLY B C 1
ATOM 1493 O O . GLY B 1 58 ? 2.68 -5.801 -15.203 1 95.94 58 GLY B O 1
ATOM 1494 N N . GLY B 1 59 ? 0.663 -6.359 -14.375 1 96.38 59 GLY B N 1
ATOM 1495 C CA . GLY B 1 59 ? 0.823 -7.797 -14.5 1 96.38 59 GLY B CA 1
ATOM 1496 C C . GLY B 1 59 ? 1.59 -8.414 -13.344 1 96.38 59 GLY B C 1
ATOM 1497 O O . GLY B 1 59 ? 1.896 -7.738 -12.359 1 96.38 59 GLY B O 1
ATOM 1498 N N . VAL B 1 60 ? 1.935 -9.758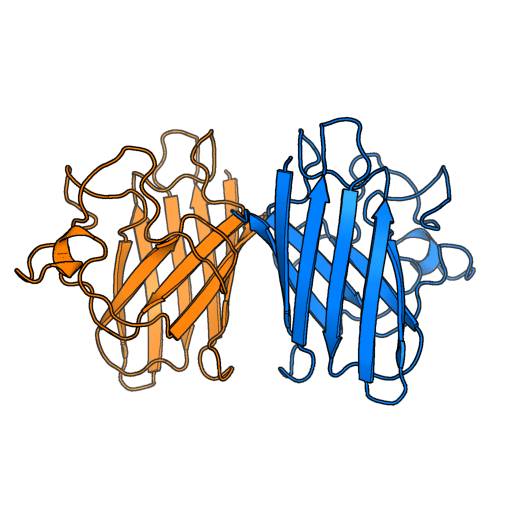 -13.531 1 98.5 60 VAL B N 1
ATOM 1499 C CA . VAL B 1 60 ? 2.646 -10.5 -12.5 1 98.5 60 VAL B CA 1
ATOM 1500 C C . VAL B 1 60 ? 4.094 -10.016 -12.414 1 98.5 60 VAL B C 1
ATOM 1502 O O . VAL B 1 60 ? 4.75 -9.836 -13.445 1 98.5 60 VAL B O 1
ATOM 1505 N N . PHE B 1 61 ? 4.594 -9.789 -11.281 1 98.75 61 PHE B N 1
ATOM 1506 C CA . PHE B 1 61 ? 5.941 -9.273 -11.055 1 98.75 61 PHE B CA 1
ATOM 1507 C C . PHE B 1 61 ? 6.988 -10.234 -11.602 1 98.75 61 PHE B C 1
ATOM 1509 O O . PHE B 1 61 ? 7.105 -11.367 -11.133 1 98.75 61 PHE B O 1
ATOM 1516 N N . ASN B 1 62 ? 7.777 -9.703 -12.57 1 98.31 62 ASN B N 1
ATOM 1517 C CA . ASN B 1 62 ? 8.703 -10.547 -13.312 1 98.31 62 ASN B CA 1
ATOM 1518 C C . ASN B 1 62 ? 9.977 -9.797 -13.68 1 98.31 62 ASN B C 1
ATOM 1520 O O . ASN B 1 62 ? 10.281 -9.617 -14.859 1 98.31 62 ASN B O 1
ATOM 1524 N N . PRO B 1 63 ? 10.805 -9.477 -12.648 1 97.94 63 PRO B N 1
ATOM 1525 C CA . PRO B 1 63 ? 11.984 -8.656 -12.922 1 97.94 63 PRO B CA 1
ATOM 1526 C C . PRO B 1 63 ? 13.047 -9.414 -13.719 1 97.94 63 PRO B C 1
ATOM 1528 O O . PRO B 1 63 ? 13.992 -8.805 -14.234 1 97.94 63 PRO B O 1
ATOM 1531 N N . PHE B 1 64 ? 12.875 -10.672 -13.891 1 97.38 64 PHE B N 1
ATOM 1532 C CA . PHE B 1 64 ? 13.93 -11.453 -14.531 1 97.38 64 PHE B CA 1
ATOM 1533 C C . PHE B 1 64 ? 13.469 -11.992 -15.883 1 97.38 64 PHE B C 1
ATOM 1535 O O . PHE B 1 64 ? 14.141 -12.82 -16.5 1 97.38 64 PHE B O 1
ATOM 1542 N N . GLY B 1 65 ? 12.305 -11.609 -16.266 1 96.62 65 GLY B N 1
ATOM 1543 C CA . GLY B 1 65 ? 11.82 -11.898 -17.609 1 96.62 65 GLY B CA 1
ATOM 1544 C C . GLY B 1 65 ? 11.578 -13.375 -17.844 1 96.62 65 GLY B C 1
ATOM 1545 O O . GLY B 1 65 ? 11.914 -13.906 -18.906 1 96.62 65 GLY B O 1
ATOM 1546 N N . LYS B 1 66 ? 11.07 -14.078 -16.859 1 96.69 66 LYS B N 1
ATOM 1547 C CA . LYS B 1 66 ? 10.758 -15.5 -16.984 1 96.69 66 LYS B CA 1
ATOM 1548 C C . LYS B 1 66 ? 9.312 -15.711 -17.422 1 96.69 66 LYS B C 1
ATOM 1550 O O . LYS B 1 66 ? 8.547 -14.75 -17.547 1 96.69 66 LYS B O 1
ATOM 1555 N N . THR B 1 67 ? 9.016 -16.938 -17.734 1 95.25 67 THR B N 1
ATOM 1556 C CA . THR B 1 67 ? 7.633 -17.312 -17.984 1 95.25 67 THR B CA 1
ATOM 1557 C C . THR B 1 67 ? 6.895 -17.578 -16.672 1 95.25 67 THR B C 1
ATOM 1559 O O . THR B 1 67 ? 7.52 -17.828 -15.648 1 95.25 67 THR B O 1
ATOM 1562 N N . HIS B 1 68 ? 5.531 -17.469 -16.797 1 97.38 68 HIS B N 1
ATOM 1563 C CA . HIS B 1 68 ? 4.734 -17.844 -15.633 1 97.38 68 HIS B CA 1
ATOM 1564 C C . HIS B 1 68 ? 4.945 -19.297 -15.266 1 97.38 68 HIS B C 1
ATOM 1566 O O . HIS B 1 68 ? 5.16 -20.141 -16.141 1 97.38 68 HIS B O 1
ATOM 1572 N N . GLY B 1 69 ? 4.875 -19.656 -14.016 1 96.25 69 GLY B N 1
ATOM 1573 C CA . GLY B 1 69 ? 5.102 -21 -13.547 1 96.25 69 GLY B CA 1
ATOM 1574 C C . GLY B 1 69 ? 4.613 -21.234 -12.125 1 96.25 69 GLY B C 1
ATOM 1575 O O . GLY B 1 69 ? 4.07 -20.328 -11.492 1 96.25 69 GLY B O 1
ATOM 1576 N N . ALA B 1 70 ? 4.816 -22.469 -11.672 1 95.69 70 ALA B N 1
ATOM 1577 C CA . ALA B 1 70 ? 4.434 -22.844 -10.312 1 95.69 70 ALA B CA 1
ATOM 1578 C C . ALA B 1 70 ? 5.445 -22.328 -9.289 1 95.69 70 ALA B C 1
ATOM 1580 O O . ALA B 1 70 ? 6.602 -22.062 -9.641 1 95.69 70 ALA B O 1
ATOM 1581 N N . PRO B 1 71 ? 4.992 -22.188 -7.996 1 95.06 71 PRO B N 1
ATOM 1582 C CA . PRO B 1 71 ? 5.871 -21.672 -6.941 1 95.06 71 PRO B CA 1
ATOM 1583 C C . PRO B 1 71 ? 7.168 -22.484 -6.816 1 95.06 71 PRO B C 1
ATOM 1585 O O . PRO B 1 71 ? 8.195 -21.938 -6.402 1 95.06 71 PRO B O 1
ATOM 1588 N N . THR B 1 72 ? 7.117 -23.719 -7.227 1 94.31 72 THR B N 1
ATOM 1589 C CA . THR B 1 72 ? 8.281 -24.562 -7.012 1 94.31 72 THR B CA 1
ATOM 1590 C C . THR B 1 72 ? 9.094 -24.703 -8.297 1 94.31 72 THR B C 1
ATOM 1592 O O . THR B 1 72 ? 10.133 -25.359 -8.312 1 94.31 72 THR B O 1
ATOM 1595 N N . ASP B 1 73 ? 8.602 -24.094 -9.375 1 96.12 73 ASP B N 1
ATOM 1596 C CA . ASP B 1 73 ? 9.312 -24.188 -10.648 1 96.12 73 ASP B CA 1
ATOM 1597 C C . ASP B 1 73 ? 10.547 -23.297 -10.648 1 96.12 73 ASP B C 1
ATOM 1599 O O . ASP B 1 73 ? 10.547 -22.203 -10.062 1 96.12 73 ASP B O 1
ATOM 1603 N N . ASP B 1 74 ? 11.609 -23.75 -11.344 1 94.44 74 ASP B N 1
ATOM 1604 C CA . ASP B 1 74 ? 12.773 -22.891 -11.586 1 94.44 74 ASP B CA 1
ATOM 1605 C C . ASP B 1 74 ? 12.438 -21.766 -12.555 1 94.44 74 ASP B C 1
ATOM 1607 O O . ASP B 1 74 ? 12.898 -20.641 -12.391 1 94.44 74 ASP B O 1
ATOM 1611 N N . GLU B 1 75 ? 11.758 -22.172 -13.617 1 95.12 75 GLU B N 1
ATOM 1612 C CA . GLU B 1 75 ? 11.273 -21.188 -14.594 1 95.12 75 GLU B CA 1
ATOM 1613 C C . GLU B 1 75 ? 9.93 -20.609 -14.172 1 95.12 75 GLU B C 1
ATOM 1615 O O . GLU B 1 75 ? 8.883 -21.203 -14.438 1 95.12 75 GLU B O 1
ATOM 1620 N N . ARG B 1 76 ? 9.984 -19.453 -13.562 1 96.56 76 ARG B N 1
ATOM 1621 C CA . ARG B 1 76 ? 8.742 -18.797 -13.148 1 96.56 76 ARG B CA 1
ATOM 1622 C C . ARG B 1 76 ? 8.984 -17.312 -12.859 1 96.56 76 ARG B C 1
ATOM 1624 O O . ARG B 1 76 ? 10.109 -16.906 -12.562 1 96.56 76 ARG B O 1
ATOM 1631 N N . CYS B 1 77 ? 7.895 -16.516 -12.961 1 97.38 77 CYS B N 1
ATOM 1632 C CA . CYS B 1 77 ? 7.918 -15.125 -12.5 1 97.38 77 CYS B CA 1
ATOM 1633 C C . CYS B 1 77 ? 8.055 -15.062 -10.977 1 97.38 77 CYS B C 1
ATOM 1635 O O . CYS B 1 77 ? 7.539 -15.93 -10.273 1 97.38 77 CYS B O 1
ATOM 1637 N N . VAL B 1 78 ? 8.641 -14.055 -10.531 1 98 78 VAL B N 1
ATOM 1638 C CA . VAL B 1 78 ? 8.797 -13.844 -9.102 1 98 78 VAL B CA 1
ATOM 1639 C C . VAL B 1 78 ? 7.43 -13.781 -8.43 1 98 78 VAL B C 1
ATOM 1641 O O . VAL B 1 78 ? 7.242 -14.328 -7.336 1 98 78 VAL B O 1
ATOM 1644 N N . GLY B 1 79 ? 6.457 -13.148 -9.086 1 98.62 79 GLY B N 1
ATOM 1645 C CA . GLY B 1 79 ? 5.176 -12.852 -8.461 1 98.62 79 GLY B CA 1
ATOM 1646 C C . GLY B 1 79 ? 4.195 -14.008 -8.539 1 98.62 79 GLY B C 1
ATOM 1647 O O . GLY B 1 79 ? 3.066 -13.906 -8.055 1 98.62 79 GLY B O 1
ATOM 1648 N N . SER B 1 80 ? 4.57 -15.125 -9.156 1 98 80 SER B N 1
ATOM 1649 C CA . SER B 1 80 ? 3.707 -16.297 -9.266 1 98 80 SER B CA 1
ATOM 1650 C C . SER B 1 80 ? 3.707 -17.109 -7.977 1 98 80 SER B C 1
ATOM 1652 O O . SER B 1 80 ? 4.531 -18 -7.809 1 98 80 SER B O 1
ATOM 1654 N N . LEU B 1 81 ? 2.658 -16.922 -7.16 1 98.38 81 LEU B N 1
ATOM 1655 C CA . LEU B 1 81 ? 2.688 -17.531 -5.832 1 98.38 81 LEU B CA 1
ATOM 1656 C C . LEU B 1 81 ? 1.73 -18.719 -5.754 1 98.38 81 LEU B C 1
ATOM 1658 O O . LEU B 1 81 ? 1.466 -19.234 -4.664 1 98.38 81 LEU B O 1
ATOM 1662 N N . GLY B 1 82 ? 1.188 -19.062 -6.867 1 98.06 82 GLY B N 1
ATOM 1663 C CA . GLY B 1 82 ? 0.302 -20.203 -6.914 1 98.06 82 GLY B CA 1
ATOM 1664 C C . GLY B 1 82 ? -1.121 -19.875 -6.5 1 98.06 82 GLY B C 1
ATOM 1665 O O . GLY B 1 82 ? -1.718 -18.938 -7.012 1 98.06 82 GLY B O 1
ATOM 1666 N N . ASN B 1 83 ? -1.725 -20.766 -5.617 1 98.62 83 ASN B N 1
ATOM 1667 C CA . ASN B 1 83 ? -3.135 -20.672 -5.254 1 98.62 83 ASN B CA 1
ATOM 1668 C C . ASN B 1 83 ? -3.322 -20.672 -3.74 1 98.62 83 ASN B C 1
ATOM 1670 O O . ASN B 1 83 ? -2.545 -21.281 -3.014 1 98.62 83 ASN B O 1
ATOM 1674 N N . ILE B 1 84 ? -4.301 -19.938 -3.344 1 98.31 84 ILE B N 1
ATOM 1675 C CA . ILE B 1 84 ? -4.812 -20.109 -1.988 1 98.31 84 ILE B CA 1
ATOM 1676 C C . ILE B 1 84 ? -6.094 -20.938 -2.018 1 98.31 84 ILE B C 1
ATOM 1678 O O . ILE B 1 84 ? -6.816 -20.938 -3.016 1 98.31 84 ILE B O 1
ATOM 1682 N N . ASP B 1 85 ? -6.312 -21.641 -0.929 1 98.5 85 ASP B N 1
ATOM 1683 C CA . ASP B 1 85 ? -7.516 -22.469 -0.794 1 98.5 85 ASP B CA 1
ATOM 1684 C C . ASP B 1 85 ? -8.562 -21.766 0.077 1 98.5 85 ASP B C 1
ATOM 1686 O O . ASP B 1 85 ? -8.273 -21.406 1.219 1 98.5 85 ASP B O 1
ATOM 1690 N N . VAL B 1 86 ? -9.727 -21.625 -0.48 1 98.25 86 VAL B N 1
ATOM 1691 C CA . VAL B 1 86 ? -10.82 -20.984 0.247 1 98.25 86 VAL B CA 1
ATOM 1692 C C . VAL B 1 86 ? -11.844 -22.047 0.678 1 98.25 86 VAL B C 1
ATOM 1694 O O . VAL B 1 86 ? -12.32 -22.828 -0.145 1 98.25 86 VAL B O 1
ATOM 1697 N N . THR B 1 87 ? -12.125 -22.047 1.932 1 98.44 87 THR B N 1
ATOM 1698 C CA . THR B 1 87 ? -13.078 -22.984 2.5 1 98.44 87 THR B CA 1
ATOM 1699 C C . THR B 1 87 ? -14.508 -22.609 2.135 1 98.44 87 THR B C 1
ATOM 1701 O O . THR B 1 87 ? -14.734 -21.547 1.544 1 98.44 87 THR B O 1
ATOM 1704 N N . THR B 1 88 ? -15.445 -23.484 2.471 1 98 88 THR B N 1
ATOM 1705 C CA . THR B 1 88 ? -16.844 -23.312 2.09 1 98 88 THR B CA 1
ATOM 1706 C C . THR B 1 88 ? -17.438 -22.094 2.768 1 98 88 THR B C 1
ATOM 1708 O O . THR B 1 88 ? -18.453 -21.547 2.305 1 98 88 THR B O 1
ATOM 1711 N N . ASP B 1 89 ? -16.844 -21.656 3.822 1 96.56 89 ASP B N 1
ATOM 1712 C CA . ASP B 1 89 ? -17.359 -20.484 4.516 1 96.56 89 ASP B CA 1
ATOM 1713 C C . ASP B 1 89 ? -16.719 -19.203 3.984 1 96.56 89 ASP B C 1
ATOM 1715 O O . ASP B 1 89 ? -16.906 -18.125 4.551 1 96.56 89 ASP B O 1
ATOM 1719 N N . GLY B 1 90 ? -15.906 -19.328 3.004 1 96.75 90 GLY B N 1
ATOM 1720 C CA . GLY B 1 90 ? -15.359 -18.156 2.336 1 96.75 90 GLY B CA 1
ATOM 1721 C C . GLY B 1 90 ? -14.062 -17.672 2.957 1 96.75 90 GLY B C 1
ATOM 1722 O O . GLY B 1 90 ? -13.633 -16.547 2.695 1 96.75 90 GLY B O 1
ATOM 1723 N N . ARG B 1 91 ? -13.484 -18.516 3.797 1 97.5 91 ARG B N 1
ATOM 1724 C CA . ARG B 1 91 ? -12.258 -18.141 4.5 1 97.5 91 ARG B CA 1
ATOM 1725 C C . ARG B 1 91 ? -11.039 -18.828 3.887 1 97.5 91 ARG B C 1
ATOM 1727 O O . ARG B 1 91 ? -11.133 -19.953 3.408 1 97.5 91 ARG B O 1
ATOM 1734 N N . ALA B 1 92 ? -9.953 -18.109 3.84 1 98.19 92 ALA B N 1
ATOM 1735 C CA . ALA B 1 92 ? -8.672 -18.656 3.41 1 98.19 92 ALA B CA 1
ATOM 1736 C C . ALA B 1 92 ? -7.574 -18.359 4.426 1 98.19 92 ALA B C 1
ATOM 1738 O O . ALA B 1 92 ? -7.359 -17.203 4.793 1 98.19 92 ALA B O 1
ATOM 1739 N N . THR B 1 93 ? -6.879 -19.359 4.957 1 98.19 93 THR B N 1
ATOM 1740 C CA . THR B 1 93 ? -5.625 -19.203 5.684 1 98.19 93 THR B CA 1
ATOM 1741 C C . THR B 1 93 ? -4.434 -19.297 4.734 1 98.19 93 THR B C 1
ATOM 1743 O O . THR B 1 93 ? -4.285 -20.281 4.008 1 98.19 93 THR B O 1
ATOM 1746 N N . VAL B 1 94 ? -3.701 -18.297 4.723 1 98.56 94 VAL B N 1
ATOM 1747 C CA . VAL B 1 94 ? -2.588 -18.203 3.781 1 98.56 94 VAL B CA 1
ATOM 1748 C C . VAL B 1 94 ? -1.279 -18.531 4.496 1 98.56 94 VAL B C 1
ATOM 1750 O O . VAL B 1 94 ? -1.013 -18 5.582 1 98.56 94 VAL B O 1
ATOM 1753 N N . HIS B 1 95 ? -0.521 -19.359 3.939 1 98.5 95 HIS B N 1
ATOM 1754 C CA . HIS B 1 95 ? 0.856 -19.656 4.32 1 98.5 95 HIS B CA 1
ATOM 1755 C C . HIS B 1 95 ? 1.711 -19.969 3.1 1 98.5 95 HIS B C 1
ATOM 1757 O O . HIS B 1 95 ? 1.589 -21.047 2.514 1 98.5 95 HIS B O 1
ATOM 1763 N N . VAL B 1 96 ? 2.484 -19.078 2.723 1 98.25 96 VAL B N 1
ATOM 1764 C CA . VAL B 1 96 ? 3.352 -19.219 1.557 1 98.25 96 VAL B CA 1
ATOM 1765 C C . VAL B 1 96 ? 4.801 -18.953 1.958 1 98.25 96 VAL B C 1
ATOM 1767 O O . VAL B 1 96 ? 5.094 -17.953 2.623 1 98.25 96 VAL B O 1
ATOM 1770 N N . GLU B 1 97 ? 5.641 -19.812 1.687 1 98.12 97 GLU B N 1
ATOM 1771 C CA . GLU B 1 97 ? 7.082 -19.578 1.739 1 98.12 97 GLU B CA 1
ATOM 1772 C C . GLU B 1 97 ? 7.676 -19.484 0.337 1 98.12 97 GLU B C 1
ATOM 1774 O O . GLU B 1 97 ? 7.492 -20.391 -0.483 1 98.12 97 GLU B O 1
ATOM 1779 N N . ASP B 1 98 ? 8.328 -18.453 0.083 1 98.31 98 ASP B N 1
ATOM 1780 C CA . ASP B 1 98 ? 8.797 -18.266 -1.285 1 98.31 98 ASP B CA 1
ATOM 1781 C C . ASP B 1 98 ? 10.242 -17.781 -1.306 1 98.31 98 ASP B C 1
ATOM 1783 O O . ASP B 1 98 ? 10.602 -16.844 -0.58 1 98.31 98 ASP B O 1
ATOM 1787 N N . ALA B 1 99 ? 11.039 -18.312 -2.152 1 96.62 99 ALA B N 1
ATOM 1788 C CA . ALA B 1 99 ? 12.469 -18 -2.199 1 96.62 99 ALA B CA 1
ATOM 1789 C C . ALA B 1 99 ? 12.742 -16.781 -3.068 1 96.62 99 ALA B C 1
ATOM 1791 O O . ALA B 1 99 ? 13.812 -16.172 -2.984 1 96.62 99 ALA B O 1
ATOM 1792 N N . LEU B 1 100 ? 11.828 -16.438 -3.957 1 97.69 100 LEU B N 1
ATOM 1793 C CA . LEU B 1 100 ? 12.109 -15.367 -4.906 1 97.69 100 LEU B CA 1
ATOM 1794 C C . LEU B 1 100 ? 11.578 -14.031 -4.395 1 97.69 100 LEU B C 1
ATOM 1796 O O . LEU B 1 100 ? 12.18 -12.984 -4.637 1 97.69 100 LEU B O 1
ATOM 1800 N N . VAL B 1 101 ? 10.414 -14.062 -3.736 1 98.38 101 VAL B N 1
ATOM 1801 C CA . VAL B 1 101 ? 9.852 -12.844 -3.168 1 98.38 101 VAL B CA 1
ATOM 1802 C C . VAL B 1 101 ? 10.789 -12.281 -2.104 1 98.38 101 VAL B C 1
ATOM 1804 O O . VAL B 1 101 ? 11.266 -13.023 -1.235 1 98.38 101 VAL B O 1
ATOM 1807 N N . LYS B 1 102 ? 11.062 -10.977 -2.229 1 98.56 102 LYS B N 1
ATOM 1808 C CA . LYS B 1 102 ? 11.977 -10.344 -1.277 1 98.56 102 LYS B CA 1
ATOM 1809 C C . LYS B 1 102 ? 11.375 -9.062 -0.705 1 98.56 102 LYS B C 1
ATOM 1811 O O . LYS B 1 102 ? 10.633 -8.359 -1.392 1 98.56 102 LYS B O 1
ATOM 1816 N N . LEU B 1 103 ? 11.711 -8.797 0.536 1 98.44 103 LEU B N 1
ATOM 1817 C CA . LEU B 1 103 ? 11.438 -7.508 1.157 1 98.44 103 LEU B CA 1
ATOM 1818 C C . LEU B 1 103 ? 12.695 -6.641 1.191 1 98.44 103 LEU B C 1
ATOM 1820 O O . LEU B 1 103 ? 12.609 -5.43 1.396 1 98.44 103 LEU B O 1
ATOM 1824 N N . ILE B 1 104 ? 13.781 -7.285 1.05 1 97.06 104 ILE B N 1
ATOM 1825 C CA . ILE B 1 104 ? 15.078 -6.629 1.134 1 97.06 104 ILE B CA 1
ATOM 1826 C C . ILE B 1 104 ? 15.766 -6.652 -0.233 1 97.06 104 ILE B C 1
ATOM 1828 O O . ILE B 1 104 ? 15.812 -7.695 -0.889 1 97.06 104 ILE B O 1
ATOM 1832 N N . GLY B 1 105 ? 16.312 -5.484 -0.654 1 94.44 105 GLY B N 1
ATOM 1833 C CA . GLY B 1 105 ? 17.094 -5.48 -1.881 1 94.44 105 GLY B CA 1
ATOM 1834 C C . GLY B 1 105 ? 16.359 -4.855 -3.053 1 94.44 105 GLY B C 1
ATOM 1835 O O . GLY B 1 105 ? 15.281 -4.297 -2.885 1 94.44 105 GLY B O 1
ATOM 1836 N N . PRO B 1 106 ? 16.891 -4.879 -4.25 1 94.69 106 PRO B N 1
ATOM 1837 C CA . PRO B 1 106 ? 16.406 -4.105 -5.395 1 94.69 106 PRO B CA 1
ATOM 1838 C C . PRO B 1 106 ? 15.086 -4.637 -5.938 1 94.69 106 PRO B C 1
ATOM 1840 O O . PRO B 1 106 ? 14.375 -3.922 -6.652 1 94.69 106 PRO B O 1
ATOM 1843 N N . HIS B 1 107 ? 14.789 -5.812 -5.691 1 97.19 107 HIS B N 1
ATOM 1844 C CA . HIS B 1 107 ? 13.539 -6.371 -6.195 1 97.19 107 HIS B CA 1
ATOM 1845 C C . HIS B 1 107 ? 12.539 -6.582 -5.066 1 97.19 107 HIS B C 1
ATOM 1847 O O . HIS B 1 107 ? 11.789 -7.562 -5.07 1 97.19 107 HIS B O 1
ATOM 1853 N N . SER B 1 108 ? 12.703 -5.746 -4.035 1 98.19 108 SER B N 1
ATOM 1854 C CA . SER B 1 108 ? 11.742 -5.754 -2.939 1 98.19 108 SER B CA 1
ATOM 1855 C C . SER B 1 108 ? 10.32 -5.574 -3.453 1 98.19 108 SER B C 1
ATOM 1857 O O . SER B 1 108 ? 10.078 -4.785 -4.371 1 98.19 108 SER B O 1
ATOM 1859 N N . ILE B 1 109 ? 9.344 -6.195 -2.807 1 98.75 109 ILE B N 1
ATOM 1860 C CA . ILE B 1 109 ? 7.969 -6.059 -3.266 1 98.75 109 ILE B CA 1
ATOM 1861 C C . ILE B 1 109 ? 7.254 -4.984 -2.445 1 98.75 109 ILE B C 1
ATOM 1863 O O . ILE B 1 109 ? 6.055 -4.758 -2.619 1 98.75 109 ILE B O 1
ATOM 1867 N N . ILE B 1 110 ? 7.941 -4.305 -1.529 1 98.56 110 ILE B N 1
ATOM 1868 C CA . ILE B 1 110 ? 7.34 -3.164 -0.844 1 98.56 110 ILE B CA 1
ATOM 1869 C C . ILE B 1 110 ? 6.879 -2.133 -1.868 1 98.56 110 ILE B C 1
ATOM 1871 O O . ILE B 1 110 ? 7.609 -1.802 -2.803 1 98.56 110 ILE B O 1
ATOM 1875 N N . GLY B 1 111 ? 5.66 -1.638 -1.695 1 98.69 111 GLY B N 1
ATOM 1876 C CA . GLY B 1 111 ? 5.07 -0.692 -2.629 1 98.69 111 GLY B CA 1
ATOM 1877 C C . GLY B 1 111 ? 4.402 -1.362 -3.816 1 98.69 111 GLY B C 1
ATOM 1878 O O . GLY B 1 111 ? 3.654 -0.722 -4.559 1 98.69 111 GLY B O 1
ATOM 1879 N N . ARG B 1 112 ? 4.688 -2.596 -4.059 1 98.75 112 ARG B N 1
ATOM 1880 C CA . ARG B 1 112 ? 3.971 -3.393 -5.051 1 98.75 112 ARG B CA 1
ATOM 1881 C C . ARG B 1 112 ? 2.693 -3.979 -4.457 1 98.75 112 ARG B C 1
ATOM 1883 O O . ARG B 1 112 ? 2.271 -3.59 -3.367 1 98.75 112 ARG B O 1
ATOM 1890 N N . SER B 1 113 ? 1.99 -4.863 -5.246 1 98.75 113 SER B N 1
ATOM 1891 C CA . SER B 1 113 ? 0.692 -5.285 -4.73 1 98.75 113 SER B CA 1
ATOM 1892 C C . SER B 1 113 ? 0.553 -6.805 -4.758 1 98.75 113 SER B C 1
ATOM 1894 O O . SER B 1 113 ? 1.203 -7.477 -5.562 1 98.75 113 SER B O 1
ATOM 1896 N N . LEU B 1 114 ? -0.203 -7.281 -3.828 1 98.69 114 LEU B N 1
ATOM 1897 C CA . LEU B 1 114 ? -0.748 -8.633 -3.887 1 98.69 114 LEU B CA 1
ATOM 1898 C C . LEU B 1 114 ? -2.154 -8.633 -4.477 1 98.69 114 LEU B C 1
ATOM 1900 O O . LEU B 1 114 ? -2.959 -7.75 -4.16 1 98.69 114 LEU B O 1
ATOM 1904 N N . ALA B 1 115 ? -2.379 -9.602 -5.297 1 98.06 115 ALA B N 1
ATOM 1905 C CA . ALA B 1 115 ? -3.684 -9.742 -5.934 1 98.06 115 ALA B CA 1
ATOM 1906 C C . ALA B 1 115 ? -4.219 -11.156 -5.781 1 98.06 115 ALA B C 1
ATOM 1908 O O . ALA B 1 115 ? -3.502 -12.133 -6.027 1 98.06 115 ALA B O 1
ATOM 1909 N N . VAL B 1 116 ? -5.426 -11.227 -5.336 1 97.62 116 VAL B N 1
ATOM 1910 C CA . VAL B 1 116 ? -6.188 -12.469 -5.383 1 97.62 116 VAL B CA 1
ATOM 1911 C C . VAL B 1 116 ? -7.125 -12.453 -6.59 1 97.62 116 VAL B C 1
ATOM 1913 O O . VAL B 1 116 ? -7.855 -11.484 -6.809 1 97.62 116 VAL B O 1
ATOM 1916 N N . HIS B 1 117 ? -7.07 -13.57 -7.336 1 97.06 117 HIS B N 1
ATOM 1917 C CA . HIS B 1 117 ? -7.832 -13.617 -8.578 1 97.06 117 HIS B CA 1
ATOM 1918 C C . HIS B 1 117 ? -9.078 -14.484 -8.43 1 97.06 117 HIS B C 1
ATOM 1920 O O . HIS B 1 117 ? -9.211 -15.227 -7.453 1 97.06 117 HIS B O 1
ATOM 1926 N N . ALA B 1 118 ? -9.953 -14.281 -9.414 1 96.5 118 ALA B N 1
ATOM 1927 C CA . ALA B 1 118 ? -11.234 -14.984 -9.398 1 96.5 118 ALA B CA 1
ATOM 1928 C C . ALA B 1 118 ? -11.039 -16.484 -9.641 1 96.5 118 ALA B C 1
ATOM 1930 O O . ALA B 1 118 ? -11.766 -17.297 -9.086 1 96.5 118 ALA B O 1
ATOM 1931 N N . ASN B 1 119 ? -10.062 -16.812 -10.43 1 97.62 119 ASN B N 1
ATOM 1932 C CA . ASN B 1 119 ? -9.898 -18.203 -10.836 1 97.62 119 ASN B CA 1
ATOM 1933 C C . ASN B 1 119 ? -8.602 -18.797 -10.289 1 97.62 119 ASN B C 1
ATOM 1935 O O . ASN B 1 119 ? -7.703 -18.062 -9.875 1 97.62 119 ASN B O 1
ATOM 1939 N N . GLU B 1 120 ? -8.562 -20.094 -10.328 1 98.38 120 GLU B N 1
ATOM 1940 C CA . GLU B 1 120 ? -7.348 -20.844 -10.023 1 98.38 120 GLU B CA 1
ATOM 1941 C C . GLU B 1 120 ? -6.25 -20.547 -11.031 1 98.38 120 GLU B C 1
ATOM 1943 O O . GLU B 1 120 ? -6.516 -20.453 -12.234 1 98.38 120 GLU B O 1
ATOM 1948 N N . ASP B 1 121 ? -5.07 -20.328 -10.547 1 98.5 121 ASP B N 1
ATOM 1949 C CA . ASP B 1 121 ? -3.883 -20.281 -11.398 1 98.5 121 ASP B CA 1
ATOM 1950 C C . ASP B 1 121 ? -3.58 -21.672 -11.984 1 98.5 121 ASP B C 1
ATOM 1952 O O . ASP B 1 121 ? -3.436 -22.641 -11.242 1 98.5 121 ASP B O 1
ATOM 1956 N N . ASP B 1 122 ? -3.389 -21.766 -13.234 1 98.19 122 ASP B N 1
ATOM 1957 C CA . ASP B 1 122 ? -3.1 -23.062 -13.836 1 98.19 122 ASP B CA 1
ATOM 1958 C C . ASP B 1 122 ? -1.595 -23.328 -13.883 1 98.19 122 ASP B C 1
ATOM 1960 O O . ASP B 1 122 ? -1.145 -24.281 -14.508 1 98.19 122 ASP B O 1
ATOM 1964 N N . LEU B 1 123 ? -0.791 -22.391 -13.32 1 97.06 123 LEU B N 1
ATOM 1965 C CA . LEU B 1 123 ? 0.64 -22.531 -13.078 1 97.06 123 LEU B CA 1
ATOM 1966 C C . LEU B 1 123 ? 1.415 -22.594 -14.383 1 97.06 123 LEU B C 1
ATOM 1968 O O . LEU B 1 123 ? 2.48 -23.203 -14.453 1 97.06 123 LEU B O 1
ATOM 1972 N N . GLY B 1 124 ? 0.803 -22.031 -15.383 1 95.44 124 GLY B N 1
ATOM 1973 C CA . GLY B 1 124 ? 1.448 -22 -16.688 1 95.44 124 GLY B CA 1
ATOM 1974 C C . GLY B 1 124 ? 1.267 -23.281 -17.469 1 95.44 124 GLY B C 1
ATOM 1975 O O . GLY B 1 124 ? 1.874 -23.469 -18.531 1 95.44 124 GLY B O 1
ATOM 1976 N N . LYS B 1 125 ? 0.42 -24.109 -17.062 1 94.88 125 LYS B N 1
ATOM 1977 C CA . LYS B 1 125 ? 0.336 -25.453 -17.625 1 94.88 125 LYS B CA 1
ATOM 1978 C C . LYS B 1 125 ? -1.021 -25.703 -18.281 1 94.88 125 LYS B C 1
ATOM 1980 O O . LYS B 1 125 ? -1.328 -26.812 -18.703 1 94.88 125 LYS B O 1
ATOM 1985 N N . GLY B 1 126 ? -1.844 -24.734 -18.359 1 93.81 126 GLY B N 1
ATOM 1986 C CA . GLY B 1 126 ? -3.217 -24.891 -18.812 1 93.81 126 GLY B CA 1
ATOM 1987 C C . GLY B 1 126 ? -3.35 -24.938 -20.312 1 93.81 126 GLY B C 1
ATOM 1988 O O . GLY B 1 126 ? -4.41 -25.281 -20.844 1 93.81 126 GLY B O 1
ATOM 1989 N N . GLY B 1 127 ? -2.285 -24.547 -21.094 1 91.38 127 GLY B N 1
ATOM 1990 C CA . GLY B 1 127 ? -2.328 -24.594 -22.547 1 91.38 127 GLY B CA 1
ATOM 1991 C C . GLY B 1 127 ? -2.988 -23.375 -23.172 1 91.38 127 GLY B C 1
ATOM 1992 O O . GLY B 1 127 ? -3.031 -23.234 -24.391 1 91.38 127 GLY B O 1
ATOM 1993 N N . HIS B 1 128 ? -3.59 -22.562 -22.438 1 90.94 128 HIS B N 1
ATOM 1994 C CA . HIS B 1 128 ? -4.176 -21.312 -22.891 1 90.94 128 HIS B CA 1
ATOM 1995 C C . HIS B 1 128 ? -3.105 -20.25 -23.094 1 90.94 128 HIS B C 1
ATOM 1997 O O . HIS B 1 128 ? -2.047 -20.297 -22.469 1 90.94 128 HIS B O 1
ATOM 2003 N N . ASP B 1 129 ? -3.32 -19.281 -23.969 1 91.25 129 ASP B N 1
ATOM 2004 C CA . ASP B 1 129 ? -2.383 -18.188 -24.219 1 91.25 129 ASP B CA 1
ATOM 2005 C C . ASP B 1 129 ? -2.057 -17.453 -22.922 1 91.25 129 ASP B C 1
ATOM 2007 O O . ASP B 1 129 ? -0.917 -17.016 -22.719 1 91.25 129 ASP B O 1
ATOM 2011 N N . LEU B 1 130 ? -2.975 -17.344 -22.047 1 94 130 LEU B N 1
ATOM 2012 C CA . LEU B 1 130 ? -2.789 -16.578 -20.828 1 94 130 LEU B CA 1
ATOM 2013 C C . LEU B 1 130 ? -2.053 -17.406 -19.781 1 94 130 LEU B C 1
ATOM 2015 O O . LEU B 1 130 ? -1.569 -16.859 -18.781 1 94 130 LEU B O 1
ATOM 2019 N N . SER B 1 131 ? -1.958 -18.656 -20 1 95.88 131 SER B N 1
ATOM 2020 C CA . SER B 1 131 ? -1.304 -19.531 -19.031 1 95.88 131 SER B CA 1
ATOM 2021 C C . SER B 1 131 ? 0.132 -19.094 -18.766 1 95.88 131 SER B C 1
ATOM 2023 O O . SER B 1 131 ? 0.548 -18.969 -17.609 1 95.88 131 SER B O 1
ATOM 2025 N N . LEU B 1 132 ? 0.804 -18.734 -19.797 1 94.06 132 LEU B N 1
ATOM 2026 C CA . LEU B 1 132 ? 2.227 -18.438 -19.672 1 94.06 132 LEU B CA 1
ATOM 2027 C C . LEU B 1 132 ? 2.441 -17 -19.219 1 94.06 132 LEU B C 1
ATOM 2029 O O . LEU B 1 132 ? 3.561 -16.609 -18.875 1 94.06 132 LEU B O 1
ATOM 2033 N N . GLN B 1 133 ? 1.384 -16.266 -19.203 1 94.12 133 GLN B N 1
ATOM 2034 C CA . GLN B 1 133 ? 1.507 -14.875 -18.797 1 94.12 133 GLN B CA 1
ATOM 2035 C C . GLN B 1 133 ? 1.133 -14.688 -17.328 1 94.12 133 GLN B C 1
ATOM 2037 O O . GLN B 1 133 ? 1.849 -14.023 -16.578 1 94.12 133 GLN B O 1
ATOM 2042 N N . ASN B 1 134 ? 0.015 -15.32 -16.969 1 96.56 134 ASN B N 1
ATOM 2043 C CA . ASN B 1 134 ? -0.458 -15.086 -15.617 1 96.56 134 ASN B CA 1
ATOM 2044 C C . ASN B 1 134 ? -1.18 -16.297 -15.055 1 96.56 134 ASN B C 1
ATOM 2046 O O . ASN B 1 134 ? -1.949 -16.188 -14.094 1 96.56 134 ASN B O 1
ATOM 2050 N N . GLY B 1 135 ? -1.053 -17.469 -15.75 1 97.62 135 GLY B N 1
ATOM 2051 C CA . GLY B 1 135 ? -1.673 -18.688 -15.266 1 97.62 135 GLY B CA 1
ATOM 2052 C C . GLY B 1 135 ? -3.164 -18.75 -15.539 1 97.62 135 GLY B C 1
ATOM 2053 O O . GLY B 1 135 ? -3.885 -19.516 -14.906 1 97.62 135 GLY B O 1
ATOM 2054 N N . ASN B 1 136 ? -3.646 -17.812 -16.422 1 97.88 136 ASN B N 1
ATOM 2055 C CA . ASN B 1 136 ? -5.07 -17.75 -16.75 1 97.88 136 ASN B CA 1
ATOM 2056 C C . ASN B 1 136 ? -5.922 -17.562 -15.492 1 97.88 136 ASN B C 1
ATOM 2058 O O . ASN B 1 136 ? -6.938 -18.234 -15.32 1 97.88 136 ASN B O 1
ATOM 2062 N N . ALA B 1 137 ? -5.598 -16.719 -14.68 1 97.38 137 ALA B N 1
ATOM 2063 C CA . ALA B 1 137 ? -6.121 -16.609 -13.32 1 97.38 137 ALA B CA 1
ATOM 2064 C C . ALA B 1 137 ? -7.406 -15.781 -13.297 1 97.38 137 ALA B C 1
ATOM 2066 O O . ALA B 1 137 ? -8.094 -15.734 -12.273 1 97.38 137 ALA B O 1
ATOM 2067 N N . GLY B 1 138 ? -7.781 -15.078 -14.398 1 96.38 138 GLY B N 1
ATOM 2068 C CA . GLY B 1 138 ? -8.992 -14.281 -14.43 1 96.38 138 GLY B CA 1
ATOM 2069 C C . GLY B 1 138 ? -8.852 -12.953 -13.719 1 96.38 138 GLY B C 1
ATOM 2070 O O . GLY B 1 138 ? -7.738 -12.484 -13.477 1 96.38 138 GLY B O 1
ATOM 2071 N N . ALA B 1 139 ? -9.945 -12.297 -13.398 1 95.38 139 ALA B N 1
ATOM 2072 C CA . ALA B 1 139 ? -9.969 -10.938 -12.867 1 95.38 139 ALA B CA 1
ATOM 2073 C C . ALA B 1 139 ? -9.453 -10.898 -11.43 1 95.38 139 ALA B C 1
ATOM 2075 O O . ALA B 1 139 ? -9.523 -11.898 -10.711 1 95.38 139 ALA B O 1
ATOM 2076 N N . ILE B 1 140 ? -8.961 -9.75 -11.062 1 96.06 140 ILE B N 1
ATOM 2077 C CA . ILE B 1 140 ? -8.586 -9.523 -9.672 1 96.06 140 ILE B CA 1
ATOM 2078 C C . ILE B 1 140 ? -9.844 -9.336 -8.82 1 96.06 140 ILE B C 1
ATOM 2080 O O . ILE B 1 140 ? -10.695 -8.508 -9.141 1 96.06 140 ILE B O 1
ATOM 2084 N N . THR B 1 141 ? -9.945 -10.102 -7.688 1 95.06 141 THR B N 1
ATOM 2085 C CA . THR B 1 141 ? -11.109 -10.008 -6.812 1 95.06 141 THR B CA 1
ATOM 2086 C C . THR B 1 141 ? -10.75 -9.289 -5.512 1 95.06 141 THR B C 1
ATOM 2088 O O . THR B 1 141 ? -11.625 -8.781 -4.816 1 95.06 141 THR B O 1
ATOM 2091 N N . ALA B 1 142 ? -9.531 -9.297 -5.137 1 95.44 142 ALA B N 1
ATOM 2092 C CA . ALA B 1 142 ? -9.016 -8.555 -3.996 1 95.44 142 ALA B CA 1
ATOM 2093 C C . ALA B 1 142 ? -7.594 -8.055 -4.27 1 95.44 142 ALA B C 1
ATOM 2095 O O . ALA B 1 142 ? -6.832 -8.703 -4.988 1 95.44 142 ALA B O 1
ATOM 2096 N N . PHE B 1 143 ? -7.344 -6.98 -3.691 1 96.12 143 PHE B N 1
ATOM 2097 C CA . PHE B 1 143 ? -6.094 -6.289 -3.982 1 96.12 143 PHE B CA 1
ATOM 2098 C C . PHE B 1 143 ? -5.605 -5.516 -2.762 1 96.12 143 PHE B C 1
ATOM 2100 O O . PHE B 1 143 ? -6.41 -5.016 -1.974 1 96.12 143 PHE B O 1
ATOM 2107 N N . GLY B 1 144 ? -4.289 -5.434 -2.596 1 97.12 144 GLY B N 1
ATOM 2108 C CA . GLY B 1 144 ? -3.674 -4.605 -1.573 1 97.12 144 GLY B CA 1
ATOM 2109 C C . GLY B 1 144 ? -2.23 -4.25 -1.881 1 97.12 144 GLY B C 1
ATOM 2110 O O . GLY B 1 144 ? -1.541 -4.992 -2.584 1 97.12 144 GLY B O 1
ATOM 2111 N N . VAL B 1 145 ? -1.767 -3.139 -1.36 1 98.62 145 VAL B N 1
ATOM 2112 C CA . VAL B 1 145 ? -0.38 -2.715 -1.523 1 98.62 145 VAL B CA 1
ATOM 2113 C C . VAL B 1 145 ? 0.45 -3.193 -0.334 1 98.62 145 VAL B C 1
ATOM 2115 O O . VAL B 1 145 ? 0.009 -3.105 0.814 1 98.62 145 VAL B O 1
ATOM 2118 N N . VAL B 1 146 ? 1.639 -3.699 -0.598 1 98.88 146 VAL B N 1
ATOM 2119 C CA . VAL B 1 146 ? 2.537 -4.176 0.449 1 98.88 146 VAL B CA 1
ATOM 2120 C C . VAL B 1 146 ? 3.182 -2.988 1.158 1 98.88 146 VAL B C 1
ATOM 2122 O O . VAL B 1 146 ? 3.908 -2.209 0.539 1 98.88 146 VAL B O 1
ATOM 2125 N N . GLY B 1 147 ? 2.896 -2.879 2.404 1 98.81 147 GLY B N 1
ATOM 2126 C CA . GLY B 1 147 ? 3.352 -1.737 3.182 1 98.81 147 GLY B CA 1
ATOM 2127 C C . GLY B 1 147 ? 4.41 -2.098 4.207 1 98.81 147 GLY B C 1
ATOM 2128 O O . GLY B 1 147 ? 4.434 -3.223 4.711 1 98.81 147 GLY B O 1
ATOM 2129 N N . ILE B 1 148 ? 5.199 -1.113 4.52 1 97.88 148 ILE B N 1
ATOM 2130 C CA . ILE B 1 148 ? 6.188 -1.253 5.582 1 97.88 148 ILE B CA 1
ATOM 2131 C C . ILE B 1 148 ? 5.484 -1.488 6.914 1 97.88 148 ILE B C 1
ATOM 2133 O O . ILE B 1 148 ? 4.453 -0.873 7.199 1 97.88 148 ILE B O 1
ATOM 2137 N N . SER B 1 149 ? 6.051 -2.342 7.746 1 97 149 SER B N 1
ATOM 2138 C CA . SER B 1 149 ? 5.492 -2.609 9.07 1 97 149 SER B CA 1
ATOM 2139 C C . SER B 1 149 ? 6.578 -2.582 10.141 1 97 149 SER B C 1
ATOM 2141 O O . SER B 1 149 ? 7.77 -2.662 9.828 1 97 149 SER B O 1
ATOM 2143 N N . SER B 1 150 ? 6.18 -2.359 11.453 1 90.12 150 SER B N 1
ATOM 2144 C CA . SER B 1 150 ? 7.09 -2.295 12.594 1 90.12 150 SER B CA 1
ATOM 2145 C C . SER B 1 150 ? 7.777 -3.637 12.828 1 90.12 150 SER B C 1
ATOM 2147 O O . SER B 1 150 ? 7.234 -4.688 12.477 1 90.12 150 SER B O 1
#

Foldseek 3Di:
DFKKKWWKAFPVRQKTWMWIWDADDFQGWIKIWIKMFRAAFFKWWKWWFPAQDLVCRNAGAAPPPFWDFEQVDPGHGLGGQFIWGADNRGMTTDIGTHRSADCDDDSHSQRIKMFIANAGQCGLPPPDPCNRGHSPRHHTGMMTGIHGDD/DFKKKWWKAFPVRQKTWMWIWDADDFQGWIKIWIKMFRAAFFKWWKWWFPAQDLVCLNAGAAPPPFWDFEQPDPGHGLGGQFIWGADNRGMTTDIGTHRSADCDDDSHSQRIKMFIANAGQCGLPPPDPCNRGHSPRHHTGMMTGMHGDD

Secondary structure (DSSP, 8-state):
-EEEEEEEEETTS--EEEEEEEESSTTSPEEEEEEEESPPSEEEEEEEES-S-TT---SB--TT-PPP--TT-SS--TTEEEEEEE-TTSEEEEEEEESS-BSSSTTB-TTSEEEEESS---TT-S-STTHHHHTT--SEEEEEEEEE--/-EEEEEEEEETTS-SEEEEEEEESSTTSPEEEEEEEESPPSEEEEEEEES-S-TT---SB--TT-PPP--TT-SS--TTEEEEEEE-TTSEEEEEEEESS-BSSSTTB-TTSEEEEESS---TT-S-STTHHHHTT--SEEEEEEEEE--

InterPro domains:
  IPR001424 Superoxide dismutase, copper/zinc binding domain [PF00080] (15-146)
  IPR001424 Superoxide dismutase, copper/zinc binding domain [PR00068] (77-86)
  IPR001424 Superoxide dismutase, copper/zinc binding domain [PR00068] (96-118)
  IPR001424 Superoxide dismutase, copper/zinc binding domain [PR00068] (121-147)
  IPR001424 Superoxide dismutase, copper/zinc binding domain [cd00305] (3-142)
  IPR024134 Superoxide dismutase (Cu/Zn) / superoxide dismutase copper chaperone [PTHR10003] (2-148)
  IPR036423 Superoxide dismutase-like, copper/zinc bindin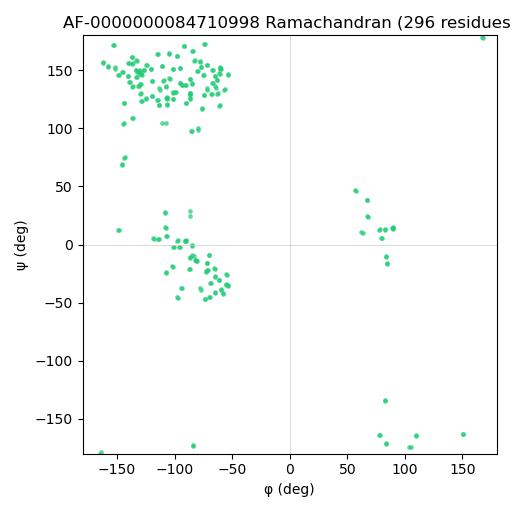g domain superfamily [G3DSA:2.60.40.200] (1-150)
  IPR036423 Superoxide dismutase-like, copper/zinc binding domain superfamily [SSF49329] (7-149)

Radius of gyration: 19.49 Å; Cα contacts (8 Å, |Δi|>4): 955; chains: 2; bounding box: 40×51×49 Å

pLDDT: mean 96.16, std 4.67, range [68.0, 98.88]

Organism: Hyaloperonospora arabidopsidis (strain Emoy2) (NCBI:txid559515)

Nearest PDB structures (foldseek):
  3f7k-assembly1_A  TM=9.435E-01  e=1.527E-18  Alvinella pompejana
  2gbv-assembly3_C  TM=9.752E-01  e=7.653E-18  Homo sapiens
  1cb4-assembly1_B  TM=9.406E-01  e=1.194E-17  Bos taurus
  1e9q-assembly1_A  TM=9.377E-01  e=1.262E-17  Bos taurus
  1e9p-assembly1_A  TM=9.380E-01  e=2.599E-17  Bos taurus

Solvent-accessible surface area (backbone atoms only — not comparable to full-atom values): 14138 Å² total; per-residue (Å²): 104,50,43,31,25,26,56,30,38,17,91,79,66,56,22,38,35,43,37,38,36,36,26,65,48,82,87,40,46,24,38,37,35,39,42,38,33,56,44,74,59,43,52,21,13,33,33,29,27,52,15,22,22,88,93,55,30,77,53,58,21,41,96,76,73,49,47,28,18,35,65,86,44,86,64,29,22,54,16,35,61,35,63,45,57,24,38,90,84,12,37,26,73,44,76,45,75,35,76,68,44,33,77,58,69,97,70,32,45,63,7,10,18,44,35,33,23,67,27,44,39,45,39,34,66,66,81,48,84,44,6,45,61,58,11,54,16,70,56,77,49,27,40,23,33,25,5,36,39,125,106,49,41,32,25,27,56,30,39,18,93,78,64,57,24,39,35,43,35,40,36,36,27,64,47,82,87,40,46,24,39,36,36,40,43,38,33,55,44,72,59,43,52,20,14,34,32,29,26,54,16,24,23,88,93,53,30,75,52,56,21,42,96,79,71,51,45,29,18,34,66,84,44,87,64,28,23,55,15,35,61,34,62,42,57,24,38,90,86,11,39,25,72,44,77,46,76,36,76,67,45,33,77,59,69,95,70,31,46,62,7,10,16,44,35,33,22,64,28,44,39,44,39,32,67,65,80,48,84,44,6,46,62,59,11,54,16,69,55,76,48,28,40,23,32,25,5,36,38,126

Sequence (300 aa):
MAKAVCTLYGTDATVYGSLTITQAHEDAKSIITGELSGLSPGKHALHVNIFGDISQPGGVFNPFGKTHGAPTDDERCVGSLGNIDVTTDGRATVHVEDALVKLIGPHSIIGRSLAVHANEDDLGKGGHDLSLQNGNAGAITAFGVVGISSMAKAVCTLYGTDATVYGSLTITQAHEDAKSIITGELSGLSPGKHALHVNIFGDISQPGGVFNPFGKTHGAPTDDERCVGSLGNIDVTTDGRATVHVEDALVKLIGPHSIIGRSLAVHANEDDLGKGGHDLSLQNGNAGAITAFGVVGISS